Protein AF-A0A519BQQ9-F1 (afdb_monomer_lite)

Structure (mmCIF, N/CA/C/O backbone):
data_AF-A0A519BQQ9-F1
#
_entry.id   AF-A0A519BQQ9-F1
#
loop_
_atom_site.group_PDB
_atom_site.id
_atom_site.type_symbol
_atom_site.label_atom_id
_atom_site.label_alt_id
_atom_site.label_comp_id
_atom_site.label_asym_id
_atom_site.label_entity_id
_atom_site.label_seq_id
_atom_site.pdbx_PDB_ins_code
_atom_site.Cartn_x
_atom_site.Cartn_y
_atom_site.Cartn_z
_atom_site.occupancy
_atom_site.B_iso_or_equiv
_atom_site.auth_seq_id
_atom_site.auth_comp_id
_atom_site.auth_asym_id
_atom_site.auth_atom_id
_atom_site.pdbx_PDB_model_num
ATOM 1 N N . MET A 1 1 ? 0.588 3.361 55.965 1.00 45.38 1 MET A N 1
ATOM 2 C CA . MET A 1 1 ? 1.237 2.891 54.720 1.00 45.38 1 MET A CA 1
ATOM 3 C C . MET A 1 1 ? 0.194 2.435 53.686 1.00 45.38 1 MET A C 1
ATOM 5 O O . MET A 1 1 ? 0.171 1.271 53.327 1.00 45.38 1 MET A O 1
ATOM 9 N N . GLN A 1 2 ? -0.691 3.321 53.203 1.00 48.69 2 GLN A N 1
ATOM 10 C CA . GLN A 1 2 ? -1.749 2.941 52.234 1.00 48.69 2 GLN A CA 1
ATOM 11 C C . GLN A 1 2 ? -1.904 3.903 51.043 1.00 48.69 2 GLN A C 1
ATOM 13 O O . GLN A 1 2 ? -2.651 3.613 50.121 1.00 48.69 2 GLN A O 1
ATOM 18 N N . LYS A 1 3 ? -1.159 5.016 50.998 1.00 44.53 3 LYS A N 1
ATOM 19 C CA . LYS A 1 3 ? -1.239 5.988 49.891 1.00 44.53 3 LYS A CA 1
ATOM 20 C C . LYS A 1 3 ? -0.213 5.769 48.770 1.00 44.53 3 LYS A C 1
ATOM 22 O O . LYS A 1 3 ? -0.255 6.481 47.778 1.00 44.53 3 LYS A O 1
ATOM 27 N N . GLN A 1 4 ? 0.675 4.779 48.897 1.00 42.12 4 GLN A N 1
ATOM 28 C CA . GLN A 1 4 ? 1.682 4.466 47.870 1.00 42.12 4 GLN A CA 1
ATOM 29 C C . GLN A 1 4 ? 1.307 3.316 46.925 1.00 42.12 4 GLN A C 1
ATOM 31 O O . GLN A 1 4 ? 1.964 3.152 45.904 1.00 42.12 4 GLN A O 1
ATOM 36 N N . PHE A 1 5 ? 0.248 2.554 47.211 1.00 41.47 5 PHE A N 1
ATOM 37 C CA . PHE A 1 5 ? -0.166 1.442 46.344 1.00 41.47 5 PHE A CA 1
ATOM 38 C C . PHE A 1 5 ? -1.114 1.853 45.209 1.00 41.47 5 PHE A C 1
ATOM 40 O O . PHE A 1 5 ? -1.217 1.135 44.224 1.00 41.47 5 PHE A O 1
ATOM 47 N N . VAL A 1 6 ? -1.763 3.020 45.297 1.00 44.72 6 VAL A N 1
ATOM 48 C CA . VAL A 1 6 ? -2.756 3.453 44.291 1.00 44.72 6 VAL A CA 1
ATOM 49 C C . VAL A 1 6 ? -2.119 4.245 43.138 1.00 44.72 6 VAL A C 1
ATOM 51 O O . VAL A 1 6 ? -2.641 4.249 42.031 1.00 44.72 6 VAL A O 1
ATOM 54 N N . LEU A 1 7 ? -0.947 4.856 43.344 1.00 35.62 7 LEU A N 1
ATOM 55 C CA . LEU A 1 7 ? -0.267 5.649 42.307 1.00 35.62 7 LEU A CA 1
ATOM 56 C C . LEU A 1 7 ? 0.580 4.825 41.323 1.00 35.62 7 LEU A C 1
ATOM 58 O O . LEU A 1 7 ? 0.934 5.348 40.275 1.00 35.62 7 LEU A O 1
ATOM 62 N N . LYS A 1 8 ? 0.859 3.545 41.607 1.00 37.25 8 LYS A N 1
ATOM 63 C CA . LYS A 1 8 ? 1.621 2.665 40.697 1.00 37.25 8 LYS A CA 1
ATOM 64 C C . LYS A 1 8 ? 0.768 1.872 39.702 1.00 37.25 8 LYS A C 1
ATOM 66 O O . LYS A 1 8 ? 1.321 1.308 38.772 1.00 37.25 8 LYS A O 1
ATOM 71 N N . ALA A 1 9 ? -0.557 1.854 39.849 1.00 39.06 9 ALA A N 1
ATOM 72 C CA . ALA A 1 9 ? -1.452 1.245 38.856 1.00 39.06 9 ALA A CA 1
ATOM 73 C C . ALA A 1 9 ? -1.778 2.190 37.682 1.00 39.06 9 ALA A C 1
ATOM 75 O O . ALA A 1 9 ? -2.422 1.783 36.721 1.00 39.06 9 ALA A O 1
ATOM 76 N N . ARG A 1 10 ? -1.349 3.458 37.772 1.00 38.56 10 ARG A N 1
ATOM 77 C CA . ARG A 1 10 ? -1.624 4.506 36.781 1.00 38.56 10 ARG A CA 1
ATOM 78 C C . ARG A 1 10 ? -0.513 4.662 35.734 1.00 38.56 10 ARG A C 1
ATOM 80 O O . ARG A 1 10 ? -0.712 5.370 34.757 1.00 38.56 10 ARG A O 1
ATOM 87 N N . GLU A 1 11 ? 0.615 3.971 35.907 1.00 41.16 11 GLU A N 1
ATOM 88 C CA . GLU A 1 11 ? 1.629 3.787 34.863 1.00 41.16 11 GLU A CA 1
ATOM 89 C C . GLU A 1 11 ? 1.338 2.488 34.100 1.00 41.16 11 GLU A C 1
ATOM 91 O O . GLU A 1 11 ? 1.907 1.429 34.345 1.00 41.16 11 GLU A O 1
ATOM 96 N N . THR A 1 12 ? 0.370 2.603 33.194 1.00 43.56 12 THR A N 1
ATOM 97 C CA . THR A 1 12 ? 0.441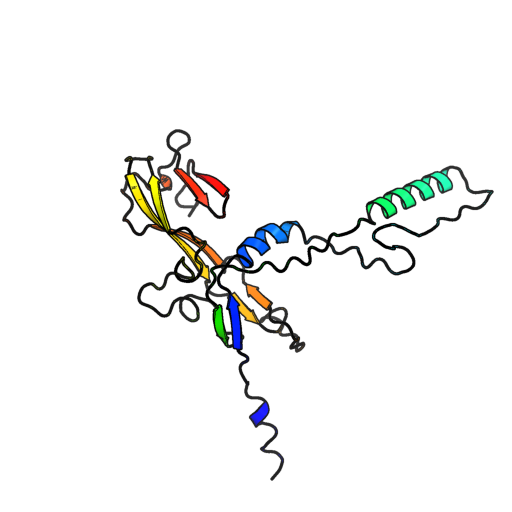 2.044 31.840 1.00 43.56 12 THR A CA 1
ATOM 98 C C . THR A 1 12 ? 0.844 0.568 31.733 1.00 43.56 12 THR A C 1
ATOM 100 O O . THR A 1 12 ? 1.929 0.232 31.258 1.00 43.56 12 THR A O 1
ATOM 103 N N . VAL A 1 13 ? -0.089 -0.342 32.033 1.00 42.75 13 VAL A N 1
ATOM 104 C CA . VAL A 1 13 ? -0.105 -1.629 31.319 1.00 42.75 13 VAL A CA 1
ATOM 105 C C . VAL A 1 13 ? -0.403 -1.286 29.861 1.00 42.75 13 VAL A C 1
ATOM 107 O O . VAL A 1 13 ? -1.562 -1.117 29.484 1.00 42.75 13 VAL A O 1
ATOM 110 N N . LYS A 1 14 ? 0.647 -1.075 29.061 1.00 48.31 14 LYS A N 1
ATOM 111 C CA . LYS A 1 14 ? 0.520 -0.883 27.616 1.00 48.31 14 LYS A CA 1
ATOM 112 C C . LYS A 1 14 ? -0.111 -2.158 27.069 1.00 48.31 14 LYS A C 1
ATOM 114 O O . LYS A 1 14 ? 0.501 -3.223 27.103 1.00 48.31 14 LYS A O 1
ATOM 119 N N . ARG A 1 15 ? -1.382 -2.067 26.689 1.00 53.59 15 ARG A N 1
ATOM 120 C CA . ARG A 1 15 ? -2.117 -3.180 26.090 1.00 53.59 15 ARG A CA 1
ATOM 121 C C . ARG A 1 15 ? -1.453 -3.511 24.748 1.00 53.59 15 ARG A C 1
ATOM 123 O O . ARG A 1 15 ? -0.915 -2.618 24.094 1.00 53.59 15 ARG A O 1
ATOM 130 N N . VAL A 1 16 ? -1.446 -4.790 24.390 1.00 53.31 16 VAL A N 1
ATOM 131 C CA . VAL A 1 16 ? -0.919 -5.278 23.112 1.00 53.31 16 VAL A CA 1
ATOM 132 C C . VAL A 1 16 ? -2.095 -5.422 22.158 1.00 53.31 16 VAL A C 1
ATOM 134 O O . VAL A 1 16 ? -3.090 -6.049 22.520 1.00 53.31 16 VAL A O 1
ATOM 137 N N . ALA A 1 17 ? -1.988 -4.834 20.973 1.00 54.50 17 ALA A N 1
ATOM 138 C CA . ALA A 1 17 ? -2.943 -5.016 19.891 1.00 54.50 17 ALA A CA 1
ATOM 139 C C . ALA A 1 17 ? -2.293 -5.838 18.773 1.00 54.50 17 ALA A C 1
ATOM 141 O O . ALA A 1 17 ? -1.109 -5.666 18.476 1.00 54.50 17 ALA A O 1
ATOM 142 N N . ALA A 1 18 ? -3.066 -6.753 18.189 1.00 51.53 18 ALA A N 1
ATOM 143 C CA . ALA A 1 18 ? -2.643 -7.551 17.048 1.00 51.53 18 ALA A CA 1
ATOM 144 C C . ALA A 1 18 ? -3.220 -6.934 15.771 1.00 51.53 18 ALA A C 1
ATOM 146 O O . ALA A 1 18 ? -4.438 -6.792 15.660 1.00 51.53 18 ALA A O 1
ATOM 147 N N . ILE A 1 19 ? -2.355 -6.574 14.823 1.00 60.28 19 ILE A N 1
ATOM 148 C CA . ILE A 1 19 ? -2.759 -6.247 13.452 1.00 60.28 19 ILE A CA 1
ATOM 149 C C . ILE A 1 19 ? -2.500 -7.482 12.603 1.00 60.28 19 ILE A C 1
ATOM 151 O O . ILE A 1 19 ? -1.437 -8.099 12.696 1.00 60.28 19 ILE A O 1
ATOM 155 N N . THR A 1 20 ? -3.478 -7.825 11.771 1.00 53.88 20 THR A N 1
ATOM 156 C CA . THR A 1 20 ? -3.255 -8.761 10.669 1.00 53.88 20 THR A CA 1
ATOM 157 C C . THR A 1 20 ? -2.899 -7.937 9.446 1.00 53.88 20 THR A C 1
ATOM 159 O O . THR A 1 20 ? -3.665 -7.050 9.075 1.00 53.88 20 THR A O 1
ATOM 162 N N . ALA A 1 21 ? -1.739 -8.194 8.851 1.00 51.12 21 ALA A N 1
ATOM 163 C CA . ALA A 1 21 ? -1.185 -7.341 7.807 1.00 51.12 21 ALA A CA 1
ATOM 164 C C . ALA A 1 21 ? -1.915 -7.427 6.448 1.00 51.12 21 ALA A C 1
ATOM 166 O O . ALA A 1 21 ? -1.544 -6.703 5.542 1.00 51.12 21 ALA A O 1
ATOM 167 N N . GLY A 1 22 ? -2.967 -8.243 6.284 1.00 49.41 22 GLY A N 1
ATOM 168 C CA . GLY A 1 22 ? -3.614 -8.492 4.985 1.00 49.41 22 GLY A CA 1
ATOM 169 C C . GLY A 1 22 ? -5.069 -8.021 4.870 1.00 49.41 22 GLY A C 1
ATOM 170 O O . GLY A 1 22 ? -5.750 -7.861 5.883 1.00 49.41 22 GLY A O 1
ATOM 171 N N . ALA A 1 23 ? -5.510 -7.829 3.615 1.00 41.81 23 ALA A N 1
ATOM 172 C CA . ALA A 1 23 ? -6.858 -7.713 3.013 1.00 41.81 23 ALA A CA 1
ATOM 173 C C . ALA A 1 23 ? -7.992 -6.920 3.706 1.00 41.81 23 ALA A C 1
ATOM 175 O O . ALA A 1 23 ? -8.898 -6.465 3.021 1.00 41.81 23 ALA A O 1
ATOM 176 N N . THR A 1 24 ? -7.990 -6.707 5.018 1.00 47.56 24 THR A N 1
ATOM 177 C CA . THR A 1 24 ? -9.001 -5.919 5.743 1.00 47.56 24 THR A CA 1
ATOM 178 C C . THR A 1 24 ? -8.933 -4.440 5.389 1.00 47.56 24 THR A C 1
ATOM 180 O O . THR A 1 24 ? -9.976 -3.809 5.266 1.00 47.56 24 THR A O 1
ATOM 183 N N . LEU A 1 25 ? -7.736 -3.896 5.150 1.00 49.88 25 LEU A N 1
ATOM 184 C CA . LEU A 1 25 ? -7.558 -2.505 4.715 1.00 49.88 25 LEU A CA 1
ATOM 185 C C . LEU A 1 25 ? -7.872 -2.327 3.223 1.00 49.88 25 LEU A C 1
ATOM 187 O O . LEU A 1 25 ? -8.517 -1.349 2.858 1.00 49.88 25 LEU A O 1
ATOM 191 N N . LEU A 1 26 ? -7.526 -3.316 2.389 1.00 46.59 26 LEU A N 1
ATOM 192 C CA . LEU A 1 26 ? -7.917 -3.360 0.970 1.00 46.59 26 LEU A CA 1
ATOM 193 C C . LEU A 1 26 ? -9.429 -3.598 0.794 1.00 46.59 26 LEU A C 1
ATOM 195 O O . LEU A 1 26 ? -10.068 -3.059 -0.106 1.00 46.59 26 LEU A O 1
ATOM 199 N N . GLY A 1 27 ? -10.029 -4.374 1.695 1.00 43.12 27 GLY A N 1
ATOM 200 C CA . GLY A 1 27 ? -11.469 -4.575 1.793 1.00 43.12 27 GLY A CA 1
ATOM 201 C C . GLY A 1 27 ? -12.184 -3.339 2.336 1.00 43.12 27 GLY A C 1
ATOM 202 O O . GLY A 1 27 ? -13.263 -3.011 1.857 1.00 43.12 27 GLY A O 1
ATOM 203 N N . ALA A 1 28 ? -11.582 -2.599 3.271 1.00 48.03 28 ALA A N 1
ATOM 204 C CA . ALA A 1 28 ? -12.152 -1.366 3.811 1.00 48.03 28 ALA A CA 1
ATOM 205 C C . ALA A 1 28 ? -12.242 -0.243 2.766 1.00 48.03 28 ALA A C 1
ATOM 207 O O . ALA A 1 28 ? -13.193 0.532 2.813 1.00 48.03 28 ALA A O 1
ATOM 208 N N . THR A 1 29 ? -11.336 -0.162 1.787 1.00 45.25 29 THR A N 1
ATOM 209 C CA . THR A 1 29 ? -11.464 0.781 0.658 1.00 45.25 29 THR A CA 1
ATOM 210 C C . THR A 1 29 ? -12.583 0.388 -0.310 1.00 45.25 29 THR A C 1
ATOM 212 O O . THR A 1 29 ? -13.316 1.265 -0.764 1.00 45.25 29 THR A O 1
ATOM 215 N N . ALA A 1 30 ? -12.801 -0.909 -0.560 1.00 37.66 30 ALA A N 1
ATOM 216 C CA . ALA A 1 30 ? -13.946 -1.382 -1.347 1.00 37.66 30 ALA A CA 1
ATOM 217 C C . ALA A 1 30 ? -15.289 -1.244 -0.593 1.00 37.66 30 ALA A C 1
ATOM 219 O O . ALA A 1 30 ? -16.319 -0.928 -1.188 1.00 37.66 30 ALA A O 1
ATOM 220 N N . MET A 1 31 ? -15.286 -1.437 0.729 1.00 40.50 31 MET A N 1
ATOM 221 C CA . MET A 1 31 ? -16.476 -1.367 1.587 1.00 40.50 31 MET A CA 1
ATOM 222 C C . MET A 1 31 ? -16.784 0.046 2.101 1.00 40.50 31 MET A C 1
ATOM 224 O O . MET A 1 31 ? -17.928 0.330 2.454 1.00 40.50 31 MET A O 1
ATOM 228 N N . GLY A 1 32 ? -15.813 0.963 2.093 1.00 40.34 32 GLY A N 1
ATOM 229 C CA . GLY A 1 32 ? -15.993 2.365 2.481 1.00 40.34 32 GLY A CA 1
ATOM 230 C C . GLY A 1 32 ? -16.955 3.123 1.563 1.00 40.34 32 GLY A C 1
ATOM 231 O O . GLY A 1 32 ? -17.625 4.053 2.006 1.00 40.34 32 GLY A O 1
ATOM 232 N N . ALA A 1 33 ? -17.113 2.669 0.314 1.00 37.50 33 ALA A N 1
ATOM 233 C CA . ALA A 1 33 ? -18.138 3.158 -0.610 1.00 37.50 33 ALA A CA 1
ATOM 2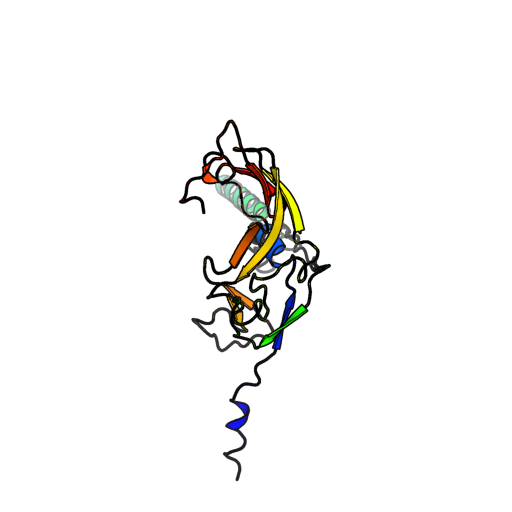34 C C . ALA A 1 33 ? -19.565 2.672 -0.268 1.00 37.50 33 ALA A C 1
ATOM 236 O O . ALA A 1 33 ? -20.536 3.219 -0.786 1.00 37.50 33 ALA A O 1
ATOM 237 N N . VAL A 1 34 ? -19.711 1.666 0.603 1.00 37.66 34 VAL A N 1
ATOM 238 C CA . VAL A 1 34 ? -20.994 1.011 0.928 1.00 37.66 34 VAL A CA 1
ATOM 239 C C . VAL A 1 34 ? -21.491 1.365 2.340 1.00 37.66 34 VAL A C 1
ATOM 241 O O . VAL A 1 34 ? -22.639 1.093 2.676 1.00 37.66 34 VAL A O 1
ATOM 244 N N . ALA A 1 35 ? -20.670 2.026 3.161 1.00 38.69 35 ALA A N 1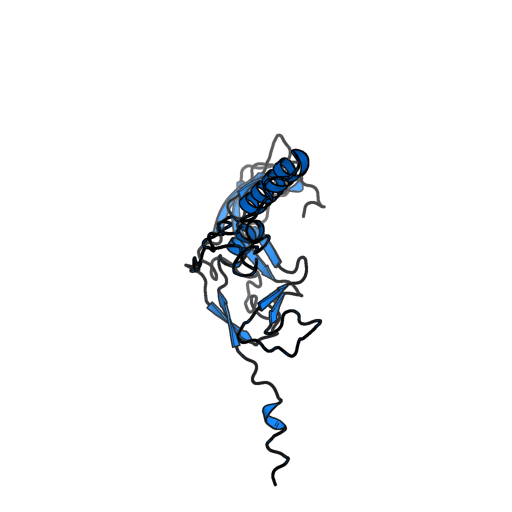
ATOM 245 C CA . ALA A 1 35 ? -20.996 2.389 4.546 1.00 38.69 35 ALA A CA 1
ATOM 246 C C . ALA A 1 35 ? -21.646 3.785 4.702 1.00 38.69 35 ALA A C 1
ATOM 248 O O . ALA A 1 35 ? -21.604 4.385 5.777 1.00 38.69 35 ALA A O 1
ATOM 249 N N . ALA A 1 36 ? -22.238 4.339 3.639 1.00 33.69 36 ALA A N 1
ATOM 250 C CA . ALA A 1 36 ? -22.932 5.622 3.702 1.00 33.69 36 ALA A CA 1
ATOM 251 C C . ALA A 1 36 ? -24.360 5.455 4.259 1.00 33.69 36 ALA A C 1
ATOM 253 O O . ALA A 1 36 ? -25.302 5.205 3.512 1.00 33.69 36 ALA A O 1
ATOM 254 N N . GLY A 1 37 ? -24.504 5.661 5.572 1.00 43.28 37 GLY A N 1
ATOM 255 C CA . GLY A 1 37 ? -25.774 5.965 6.239 1.00 43.28 37 GLY A CA 1
ATOM 256 C C . GLY A 1 37 ? -26.540 4.750 6.756 1.00 43.28 37 GLY A C 1
ATOM 257 O O . GLY A 1 37 ? -27.358 4.174 6.046 1.00 43.28 37 GLY A O 1
ATOM 258 N N . ASP A 1 38 ? -26.342 4.418 8.032 1.00 46.28 38 ASP A N 1
ATOM 259 C CA . ASP A 1 38 ? -27.315 3.615 8.770 1.00 46.28 38 ASP A CA 1
ATOM 260 C C . ASP A 1 38 ? -28.584 4.459 8.977 1.00 46.28 38 ASP A C 1
ATOM 262 O O . ASP A 1 38 ? -28.580 5.471 9.678 1.00 46.28 38 ASP A O 1
ATOM 266 N N . LEU A 1 39 ? -29.654 4.094 8.275 1.00 50.16 39 LEU A N 1
ATOM 267 C CA . LEU A 1 39 ? -30.977 4.714 8.382 1.00 50.16 39 LEU A CA 1
ATOM 268 C C . LEU A 1 39 ? -31.981 3.768 9.071 1.00 50.16 39 LEU A C 1
ATOM 270 O O . LEU A 1 39 ? -33.177 4.065 9.106 1.00 50.16 39 LEU A O 1
ATOM 274 N N . GLY A 1 40 ? -31.499 2.651 9.643 1.00 50.56 40 GLY A N 1
ATOM 275 C CA . GLY A 1 40 ? -32.276 1.703 10.449 1.00 50.56 40 GLY A CA 1
ATOM 276 C C . GLY A 1 40 ? -32.694 2.251 11.820 1.00 50.56 40 GLY A C 1
ATOM 277 O O . GLY A 1 40 ? -33.595 1.701 12.449 1.00 50.56 40 GLY A O 1
ATOM 278 N N . ASP A 1 41 ? -32.119 3.381 12.237 1.00 51.12 41 ASP A N 1
ATOM 279 C CA . ASP A 1 41 ? -32.422 4.082 13.492 1.00 51.12 41 ASP A CA 1
ATOM 280 C C . ASP A 1 41 ? -33.748 4.862 13.483 1.00 51.12 41 ASP A C 1
ATOM 282 O O . ASP A 1 41 ? -34.064 5.576 14.444 1.00 51.12 41 ASP A O 1
ATOM 286 N N . TYR A 1 42 ? -34.561 4.754 12.423 1.00 53.03 42 TYR A N 1
ATOM 287 C CA . TYR A 1 42 ? -35.903 5.330 12.466 1.00 53.03 42 TYR A CA 1
ATOM 288 C C . TYR A 1 42 ? -36.695 4.700 13.624 1.00 53.03 42 TYR A C 1
ATOM 290 O O . TYR A 1 42 ? -36.881 3.481 13.660 1.00 53.03 42 TYR A O 1
ATOM 298 N N . PRO A 1 43 ? -37.171 5.507 14.591 1.00 54.72 43 PRO A N 1
ATOM 299 C CA . PRO A 1 43 ? -37.668 4.981 15.850 1.00 54.72 43 PRO A CA 1
ATOM 300 C C . PRO A 1 43 ? -38.888 4.083 15.636 1.00 54.72 43 PRO A C 1
ATOM 302 O O . PRO A 1 43 ? -39.811 4.406 14.879 1.00 54.72 43 PRO A O 1
ATOM 305 N N . ALA A 1 44 ? -38.933 2.966 16.364 1.00 54.47 44 ALA A N 1
ATOM 306 C CA . ALA A 1 44 ? -40.158 2.190 16.504 1.00 54.47 44 ALA A CA 1
ATOM 307 C C . ALA A 1 44 ? -41.295 3.126 16.976 1.00 54.47 44 ALA A C 1
ATOM 309 O O . ALA A 1 44 ? -41.071 3.951 17.869 1.00 54.47 44 ALA A O 1
ATOM 310 N N . PRO A 1 45 ? -42.509 3.038 16.400 1.00 60.47 45 PRO A N 1
ATOM 311 C CA . PRO A 1 45 ? -43.072 1.894 15.674 1.00 60.47 45 PRO A CA 1
ATOM 312 C C . PRO A 1 45 ? -43.176 2.074 14.143 1.00 60.47 45 PRO A C 1
ATOM 314 O O . PRO A 1 45 ? -44.087 1.514 13.541 1.00 60.47 45 PRO A O 1
ATOM 317 N N . PHE A 1 46 ? -42.341 2.898 13.503 1.00 64.38 46 PHE A N 1
ATOM 318 C CA . PHE A 1 46 ? -42.599 3.313 12.114 1.00 64.38 46 PHE A CA 1
ATOM 319 C C . PHE A 1 46 ? -41.969 2.418 11.038 1.00 64.38 46 PHE A C 1
ATOM 321 O O . PHE A 1 46 ? -42.523 2.341 9.941 1.00 64.38 46 PHE A O 1
ATOM 328 N N . VAL A 1 47 ? -40.883 1.705 11.349 1.00 66.81 47 VAL A N 1
ATOM 329 C CA . VAL A 1 47 ? -40.184 0.788 10.433 1.00 66.81 47 VAL A CA 1
ATOM 330 C C . VAL A 1 47 ? -40.050 -0.592 11.088 1.00 66.81 47 VAL A C 1
ATOM 332 O O . VAL A 1 47 ? -39.775 -0.695 12.282 1.00 66.81 47 VAL A O 1
ATOM 335 N N . THR A 1 48 ? -40.296 -1.665 10.337 1.00 66.50 48 THR A N 1
ATOM 336 C CA . THR A 1 48 ? -40.078 -3.061 10.760 1.00 66.50 48 THR A CA 1
ATOM 337 C C . THR A 1 48 ? -39.543 -3.835 9.564 1.00 66.50 48 THR A C 1
ATOM 339 O O . THR A 1 48 ? -40.096 -3.715 8.479 1.00 66.50 48 THR A O 1
ATOM 342 N N . ASP A 1 49 ? -38.447 -4.575 9.745 1.00 62.69 49 ASP A N 1
ATOM 343 C CA . ASP A 1 49 ? -37.787 -5.349 8.682 1.00 62.69 49 ASP A CA 1
ATOM 344 C C . ASP A 1 49 ? -37.451 -4.524 7.423 1.00 62.69 49 ASP A C 1
ATOM 346 O O . ASP A 1 49 ? -37.552 -5.001 6.299 1.00 62.69 49 ASP A O 1
ATOM 350 N N . GLY A 1 50 ? -37.068 -3.254 7.613 1.00 61.06 50 GLY A N 1
ATOM 351 C CA . GLY A 1 50 ? -36.758 -2.332 6.517 1.00 61.06 50 GLY A CA 1
ATOM 352 C C . GLY A 1 50 ? -37.976 -1.870 5.717 1.00 61.06 50 GLY A C 1
ATOM 353 O O . GLY A 1 50 ? -37.802 -1.152 4.745 1.00 61.06 50 GLY A O 1
ATOM 354 N N . GLU A 1 51 ? -39.196 -2.217 6.132 1.00 66.88 51 GLU A N 1
ATOM 355 C CA . GLU A 1 51 ? -40.438 -1.730 5.540 1.00 66.88 51 GLU A CA 1
ATOM 356 C C . GLU A 1 51 ? -41.113 -0.695 6.452 1.00 66.88 51 GLU A C 1
ATOM 358 O O . GLU A 1 51 ? -41.183 -0.839 7.678 1.00 66.88 51 GLU A O 1
ATOM 363 N N . LEU A 1 52 ? -41.653 0.368 5.853 1.00 70.06 52 LEU A N 1
ATOM 364 C CA . LEU A 1 52 ? -42.481 1.338 6.567 1.00 70.06 52 LEU A CA 1
ATOM 365 C C . LEU A 1 52 ? -43.812 0.681 6.976 1.00 70.06 52 LEU A C 1
ATOM 367 O O . LEU A 1 52 ? -44.686 0.466 6.139 1.00 70.06 52 LEU A O 1
ATOM 371 N N . VAL A 1 53 ? -44.008 0.432 8.273 1.00 75.44 53 VAL A N 1
ATOM 372 C CA . VAL A 1 53 ? -45.263 -0.118 8.836 1.00 75.44 53 VAL A CA 1
ATOM 373 C C . VAL A 1 53 ? -46.233 0.968 9.329 1.00 75.44 53 VAL A C 1
ATOM 375 O O . VAL A 1 53 ? -47.342 0.679 9.791 1.00 75.44 53 VAL A O 1
ATOM 378 N N . GLY A 1 54 ? -45.836 2.239 9.222 1.00 73.50 54 GLY A N 1
ATOM 379 C CA . GLY A 1 54 ? -46.659 3.393 9.577 1.00 73.50 54 GLY A CA 1
ATOM 380 C C . GLY A 1 54 ? -47.899 3.555 8.688 1.00 73.50 54 GLY A C 1
ATOM 381 O O . GLY A 1 54 ? -47.844 3.406 7.470 1.00 73.50 54 GLY A O 1
ATOM 382 N N . LYS A 1 55 ? -49.038 3.920 9.293 1.00 78.94 55 LYS A N 1
ATOM 383 C CA . LYS A 1 55 ? -50.279 4.253 8.571 1.00 78.94 55 LYS A CA 1
ATOM 384 C C . LYS A 1 55 ? -50.511 5.759 8.578 1.00 78.94 55 LYS A C 1
ATOM 386 O O . LYS A 1 55 ? -50.535 6.371 9.642 1.00 78.94 55 LYS A O 1
ATOM 391 N N . ILE A 1 56 ? -50.762 6.338 7.406 1.00 77.38 56 ILE A N 1
ATOM 392 C CA . ILE A 1 56 ? -51.221 7.726 7.291 1.00 77.38 56 ILE A CA 1
ATOM 393 C C . ILE A 1 56 ? -52.750 7.724 7.308 1.00 77.38 56 ILE A C 1
ATOM 395 O O . ILE A 1 56 ? -53.387 7.080 6.475 1.00 77.38 56 ILE A O 1
ATOM 399 N N . VAL A 1 57 ? -53.344 8.424 8.275 1.00 82.25 57 VAL A N 1
ATOM 400 C CA . VAL A 1 57 ? -54.800 8.536 8.416 1.00 82.25 57 VAL A CA 1
ATOM 401 C C . VAL A 1 57 ? -55.260 9.858 7.813 1.00 82.25 57 VAL A C 1
ATOM 403 O O . VAL A 1 57 ? -54.833 10.924 8.249 1.00 82.25 57 VAL A O 1
ATOM 406 N N . LEU A 1 58 ? -56.159 9.783 6.832 1.00 81.88 58 LEU A N 1
ATOM 407 C CA . LEU A 1 58 ? -56.823 10.940 6.233 1.00 81.88 58 LEU A CA 1
ATOM 408 C C . LEU A 1 58 ? -58.280 10.996 6.698 1.00 81.88 58 LEU A C 1
ATOM 410 O O . LEU A 1 58 ? -58.972 9.977 6.740 1.00 81.88 58 LEU A O 1
ATOM 414 N N . GLY A 1 59 ? -58.753 12.192 7.047 1.00 85.00 59 GLY A N 1
ATOM 415 C CA . GLY A 1 59 ? -60.163 12.417 7.362 1.00 85.00 59 GLY A CA 1
ATOM 416 C C . GLY A 1 59 ? -61.047 12.286 6.119 1.00 85.00 59 GLY A C 1
ATOM 417 O O . GLY A 1 59 ? -60.607 12.556 5.005 1.00 85.00 59 GLY A O 1
ATOM 418 N N . SER A 1 60 ? -62.321 11.930 6.295 1.00 81.88 60 SER A N 1
ATOM 419 C CA . SER A 1 60 ? -63.279 11.784 5.183 1.00 81.88 60 SER A CA 1
ATOM 420 C C . SER A 1 60 ? -63.555 13.085 4.414 1.00 81.88 60 SER A C 1
ATOM 422 O O . SER A 1 60 ? -64.097 13.038 3.313 1.00 81.88 60 SER A O 1
ATOM 424 N N . SER A 1 61 ? -63.173 14.235 4.975 1.00 84.75 61 SER A N 1
ATOM 425 C CA . SER A 1 61 ? -63.225 15.557 4.342 1.00 84.75 61 SER A CA 1
ATOM 426 C C . SER A 1 61 ? -61.853 16.069 3.883 1.00 84.75 61 SER A C 1
ATOM 428 O O . SER A 1 61 ? -61.707 17.272 3.669 1.00 84.75 61 SER A O 1
ATOM 430 N N . ALA A 1 62 ? -60.833 15.207 3.803 1.00 80.25 62 ALA A N 1
ATOM 431 C CA . ALA A 1 62 ? -59.507 15.596 3.334 1.00 80.25 62 ALA A CA 1
ATOM 432 C C . ALA A 1 62 ? -59.591 16.132 1.901 1.00 80.25 62 ALA A C 1
ATOM 434 O O . ALA A 1 62 ? -60.275 15.563 1.045 1.00 80.25 62 ALA A O 1
ATOM 435 N N . SER A 1 63 ? -58.900 17.239 1.635 1.00 85.50 63 SER A N 1
ATOM 436 C CA . SER A 1 63 ? -58.862 17.786 0.288 1.00 85.50 63 SER A CA 1
ATOM 437 C C . SER A 1 63 ? -58.025 16.884 -0.626 1.00 85.50 63 SER A C 1
ATOM 439 O O . SER A 1 63 ? -57.187 16.091 -0.182 1.00 85.50 63 SER A O 1
ATOM 441 N N . THR A 1 64 ? -58.211 17.017 -1.940 1.00 79.31 64 THR A N 1
ATOM 442 C CA . THR A 1 64 ? -57.403 16.282 -2.926 1.00 79.31 64 THR A CA 1
ATOM 443 C C . THR A 1 64 ? -55.902 16.566 -2.765 1.00 79.31 64 THR A C 1
ATOM 445 O O . THR A 1 64 ? -55.085 15.678 -3.002 1.00 79.31 64 THR A O 1
ATOM 448 N N . HIS A 1 65 ? -55.533 17.762 -2.291 1.00 80.69 65 HIS A N 1
ATOM 449 C CA . HIS A 1 65 ? -54.143 18.135 -2.016 1.00 80.69 65 HIS A CA 1
ATOM 450 C C . HIS A 1 65 ? -53.564 17.378 -0.813 1.00 80.69 65 HIS A C 1
ATOM 452 O O . HIS A 1 65 ? -52.430 16.912 -0.884 1.00 80.69 65 HIS A O 1
ATOM 458 N N . ASP A 1 66 ? -54.351 17.173 0.246 1.00 74.62 66 ASP A N 1
ATOM 459 C CA . ASP A 1 66 ? -53.919 16.419 1.434 1.00 74.62 66 ASP A CA 1
ATOM 460 C C . ASP A 1 66 ? -53.723 14.933 1.109 1.00 74.62 66 ASP A C 1
ATOM 462 O O . ASP A 1 66 ? -52.799 14.287 1.600 1.00 74.62 66 ASP A O 1
ATOM 466 N N . THR A 1 67 ? -54.556 14.403 0.209 1.00 79.38 67 THR A N 1
ATOM 467 C CA . THR A 1 67 ? -54.433 13.023 -0.279 1.00 79.38 67 THR A CA 1
ATOM 468 C C . THR A 1 67 ? -53.168 12.844 -1.123 1.00 79.38 67 THR A C 1
ATOM 470 O O . THR A 1 67 ? -52.433 11.877 -0.935 1.00 79.38 67 THR A O 1
ATOM 473 N N . ALA A 1 68 ? -52.864 13.794 -2.013 1.00 78.00 68 ALA A N 1
ATOM 474 C CA . ALA A 1 68 ? -51.640 13.768 -2.814 1.00 78.00 68 ALA A CA 1
ATOM 475 C C . ALA A 1 68 ? -50.375 13.946 -1.953 1.00 78.00 68 ALA A C 1
ATOM 477 O O . ALA A 1 68 ? -49.380 13.254 -2.169 1.00 78.00 68 ALA A O 1
ATOM 478 N N . GLY A 1 69 ? -50.427 14.823 -0.946 1.00 76.38 69 GLY A N 1
ATOM 479 C CA . GLY A 1 69 ? -49.346 15.009 0.022 1.00 76.38 69 GLY A CA 1
ATOM 480 C C . GLY A 1 69 ? -49.082 13.751 0.850 1.00 76.38 69 GLY A C 1
ATOM 481 O O . GLY A 1 69 ? -47.933 13.345 0.996 1.00 76.38 69 GLY A O 1
ATOM 482 N N . ALA A 1 70 ? -50.136 13.074 1.313 1.00 78.81 70 ALA A N 1
ATOM 483 C CA . ALA A 1 70 ? -50.014 11.806 2.031 1.00 78.81 70 ALA A CA 1
ATOM 484 C C . ALA A 1 70 ? -49.367 10.705 1.179 1.00 78.81 70 ALA A C 1
ATOM 486 O O . ALA A 1 70 ? -48.497 9.987 1.667 1.00 78.81 70 ALA A O 1
ATOM 487 N N . VAL A 1 71 ? -49.734 10.598 -0.102 1.00 79.00 71 VAL A N 1
ATOM 488 C CA . VAL A 1 71 ? -49.098 9.650 -1.032 1.00 79.00 71 VAL A CA 1
ATOM 489 C C . VAL A 1 71 ? -47.626 10.000 -1.254 1.00 79.00 71 VAL A C 1
ATOM 491 O O . VAL A 1 71 ? -46.782 9.106 -1.259 1.00 79.00 71 VAL A O 1
ATOM 494 N N . ASN A 1 72 ? -47.291 11.285 -1.392 1.00 75.69 72 ASN A N 1
ATOM 495 C CA . ASN A 1 72 ? -45.907 11.726 -1.562 1.00 75.69 72 ASN A CA 1
ATOM 496 C C . ASN A 1 72 ? -45.046 11.400 -0.325 1.00 75.69 72 ASN A C 1
ATOM 498 O O . ASN A 1 72 ? -43.960 10.837 -0.456 1.00 75.69 72 ASN A O 1
ATOM 502 N N . ILE A 1 73 ? -45.568 11.651 0.877 1.00 75.69 73 ILE A N 1
ATOM 503 C CA . ILE A 1 73 ? -44.909 11.311 2.146 1.00 75.69 73 ILE A CA 1
ATOM 504 C C . ILE A 1 73 ? -44.741 9.793 2.283 1.00 75.69 73 ILE A C 1
ATOM 506 O O . ILE A 1 73 ? -43.664 9.322 2.626 1.00 75.69 73 ILE A O 1
ATOM 510 N N . MET A 1 74 ? -45.769 9.007 1.958 1.00 74.00 74 MET A N 1
ATOM 511 C CA . MET A 1 74 ? -45.680 7.544 1.994 1.00 74.00 74 MET A CA 1
ATOM 512 C C . MET A 1 74 ? -44.628 7.024 1.011 1.00 74.00 74 MET A C 1
ATOM 514 O O . MET A 1 74 ? -43.804 6.198 1.370 1.00 74.00 74 MET A O 1
ATOM 518 N N . THR A 1 75 ? -44.601 7.557 -0.210 1.00 71.31 75 THR A N 1
ATOM 519 C CA . THR A 1 75 ? -43.672 7.114 -1.260 1.00 71.31 75 THR A CA 1
ATOM 520 C C . THR A 1 75 ? -42.227 7.497 -0.945 1.00 71.31 75 THR A C 1
ATOM 522 O O . THR A 1 75 ? -41.308 6.748 -1.264 1.00 71.31 75 THR A O 1
ATOM 525 N N . THR A 1 76 ? -42.001 8.653 -0.320 1.00 67.69 76 THR A N 1
ATOM 526 C CA . THR A 1 76 ? -40.659 9.073 0.115 1.00 67.69 76 THR A CA 1
ATOM 527 C C . THR A 1 76 ? -40.188 8.271 1.328 1.00 67.69 76 THR A C 1
ATOM 529 O O . THR A 1 76 ? -39.050 7.814 1.337 1.00 67.69 76 THR A O 1
ATOM 532 N N . LEU A 1 77 ? -41.063 8.005 2.301 1.00 67.06 77 LEU A N 1
ATOM 533 C CA . LEU A 1 77 ? -40.740 7.188 3.473 1.00 67.06 77 LEU A CA 1
ATOM 534 C C . LEU A 1 77 ? -40.527 5.708 3.131 1.00 67.06 77 LEU A C 1
ATOM 536 O O . LEU A 1 77 ? -39.612 5.095 3.665 1.00 67.06 77 LEU A O 1
ATOM 540 N N . SER A 1 78 ? -41.316 5.135 2.220 1.00 67.06 78 SER A N 1
ATOM 541 C CA . SER A 1 78 ? -41.129 3.754 1.756 1.00 67.06 78 SER A CA 1
ATOM 542 C C . SER A 1 78 ? -39.885 3.578 0.884 1.00 67.06 78 SER A C 1
ATOM 544 O O . SER A 1 78 ? -39.336 2.489 0.852 1.00 67.06 78 SER A O 1
ATOM 546 N N . GLN A 1 79 ? -39.425 4.621 0.184 1.00 63.88 79 GLN A N 1
ATOM 547 C CA . GLN A 1 79 ? -38.128 4.594 -0.509 1.00 63.88 79 GLN A CA 1
ATOM 548 C C . GLN A 1 79 ? -36.947 4.785 0.446 1.00 63.88 79 GLN A C 1
ATOM 550 O O . GLN A 1 79 ? -35.848 4.339 0.140 1.00 63.88 79 GLN A O 1
ATOM 555 N N . ALA A 1 80 ? -37.155 5.471 1.572 1.00 58.06 80 ALA A N 1
ATOM 556 C CA . ALA A 1 80 ? -36.136 5.654 2.600 1.00 58.06 80 ALA A CA 1
ATOM 557 C C . ALA A 1 80 ? -36.020 4.439 3.540 1.00 58.06 80 ALA A C 1
ATOM 559 O O . ALA A 1 80 ? -34.950 4.191 4.087 1.00 58.06 80 ALA A O 1
ATOM 560 N N . ALA A 1 81 ? -37.104 3.680 3.718 1.00 57.06 81 ALA A N 1
ATOM 561 C CA . ALA A 1 81 ? -37.117 2.397 4.407 1.00 57.06 81 ALA A CA 1
ATOM 562 C C . ALA A 1 81 ? -36.680 1.302 3.421 1.00 57.06 81 ALA A C 1
ATOM 564 O O . ALA A 1 81 ? -37.489 0.766 2.670 1.00 57.06 81 ALA A O 1
ATOM 565 N N . VAL A 1 82 ? -35.380 1.019 3.373 1.00 53.19 82 VAL A N 1
ATOM 566 C CA . VAL A 1 82 ? -34.818 -0.114 2.629 1.00 53.19 82 VAL A CA 1
ATOM 567 C C . VAL A 1 82 ? -34.032 -0.961 3.615 1.00 53.19 82 VAL A C 1
ATOM 569 O O . VAL A 1 82 ? -33.317 -0.435 4.466 1.00 53.19 82 VAL A O 1
ATOM 572 N N . THR A 1 83 ? -34.151 -2.282 3.502 1.00 47.19 83 THR A N 1
ATOM 573 C CA . THR A 1 83 ? -33.317 -3.226 4.245 1.00 47.19 83 THR A CA 1
ATOM 574 C C . THR A 1 83 ? -31.850 -3.016 3.891 1.00 47.19 83 THR A C 1
ATOM 576 O O . THR A 1 83 ? -31.431 -3.307 2.767 1.00 47.19 83 THR A O 1
ATOM 579 N N . THR A 1 84 ? -31.046 -2.570 4.851 1.00 45.75 84 THR A N 1
ATOM 580 C CA . THR A 1 84 ? -29.603 -2.759 4.774 1.00 45.75 84 THR A CA 1
ATOM 581 C C . THR A 1 84 ? -29.329 -4.248 4.959 1.00 45.75 84 THR A C 1
ATOM 583 O O . THR A 1 84 ? -29.670 -4.851 5.976 1.00 45.75 84 THR A O 1
ATOM 586 N N . VAL A 1 85 ? -28.708 -4.881 3.965 1.00 44.53 85 VAL A N 1
ATOM 587 C CA . VAL A 1 85 ? -27.989 -6.126 4.229 1.00 44.53 85 VAL A CA 1
ATOM 588 C C . VAL A 1 85 ? -26.714 -5.690 4.931 1.00 44.53 85 VAL A C 1
ATOM 590 O O . VAL A 1 85 ? -25.714 -5.391 4.284 1.00 44.53 85 VAL A O 1
ATOM 593 N N . ALA A 1 86 ? -26.765 -5.582 6.258 1.00 43.31 86 ALA A N 1
ATOM 594 C CA . ALA A 1 86 ? -25.552 -5.551 7.052 1.00 43.31 86 ALA A CA 1
ATOM 595 C C . ALA A 1 86 ? -24.834 -6.876 6.777 1.00 43.31 86 ALA A C 1
ATOM 597 O O . ALA A 1 86 ? -25.201 -7.924 7.309 1.00 43.31 86 ALA A O 1
ATOM 598 N N . GLY A 1 87 ? -23.871 -6.856 5.858 1.00 39.78 87 GLY A N 1
ATOM 599 C CA . GLY A 1 87 ? -23.005 -7.992 5.621 1.00 39.78 87 GLY A CA 1
ATOM 600 C C . GLY A 1 87 ? -22.204 -8.229 6.891 1.00 39.78 87 GLY A C 1
ATOM 601 O O . GLY A 1 87 ? -21.159 -7.623 7.078 1.00 39.78 87 GLY A O 1
ATOM 602 N N . THR A 1 88 ? -22.661 -9.132 7.758 1.00 43.59 88 THR A N 1
ATOM 603 C CA . THR A 1 88 ? -21.885 -9.658 8.893 1.00 43.59 88 THR A CA 1
ATOM 604 C C . THR A 1 88 ? -20.786 -10.612 8.416 1.00 43.59 88 THR A C 1
ATOM 606 O O . THR A 1 88 ? -20.432 -11.559 9.117 1.00 43.59 88 THR A O 1
ATOM 609 N N . GLY A 1 89 ? -20.296 -10.427 7.189 1.00 40.09 89 GLY A N 1
ATOM 610 C CA . GLY A 1 89 ? -19.172 -11.178 6.673 1.00 40.09 89 GLY A CA 1
ATOM 611 C C . GLY A 1 89 ? -17.957 -10.787 7.491 1.00 40.09 89 GLY A C 1
ATOM 612 O O . GLY A 1 89 ? -17.431 -9.690 7.337 1.00 40.09 89 GLY A O 1
ATOM 613 N N . THR A 1 90 ? -17.516 -11.675 8.374 1.00 39.50 90 THR A N 1
ATOM 614 C CA . THR A 1 90 ? -16.137 -11.642 8.838 1.00 39.50 90 THR A CA 1
ATOM 615 C C . THR A 1 90 ? -15.278 -11.866 7.603 1.00 39.50 90 THR A C 1
ATOM 617 O O . THR A 1 90 ? -15.244 -12.970 7.061 1.00 39.50 90 THR A O 1
ATOM 620 N N . THR A 1 91 ? -14.631 -10.816 7.106 1.00 45.94 91 THR A N 1
ATOM 621 C CA . THR A 1 91 ? -13.521 -10.977 6.170 1.00 45.94 91 THR A CA 1
ATOM 622 C C . THR A 1 91 ? -12.400 -11.653 6.944 1.00 45.94 91 THR A C 1
ATOM 624 O O . THR A 1 91 ? -11.682 -11.005 7.705 1.00 45.94 91 THR A O 1
ATOM 627 N N . GLU A 1 92 ? -12.305 -12.973 6.821 1.00 45.69 92 GLU A N 1
ATOM 628 C CA . GLU A 1 92 ? -11.134 -13.703 7.281 1.00 45.69 92 GLU A CA 1
ATOM 629 C C . GLU A 1 92 ? -9.975 -13.348 6.353 1.00 45.69 92 GLU A C 1
ATOM 631 O O . GLU A 1 92 ? -10.023 -13.583 5.145 1.00 45.69 92 GLU A O 1
ATOM 636 N N . VAL A 1 93 ? -8.936 -12.740 6.921 1.00 52.81 93 VAL A N 1
ATOM 637 C CA . VAL A 1 93 ? -7.670 -12.548 6.219 1.00 52.81 93 VAL A CA 1
ATOM 638 C C . VAL A 1 93 ? -6.996 -13.911 6.156 1.00 52.81 93 VAL A C 1
ATOM 640 O O . VAL A 1 93 ? -6.533 -14.426 7.171 1.00 52.81 93 VAL A O 1
ATOM 643 N N . THR A 1 94 ? -6.970 -14.514 4.973 1.00 58.97 94 THR A N 1
ATOM 644 C CA . THR A 1 94 ? -6.156 -15.706 4.716 1.00 58.97 94 THR A CA 1
ATOM 645 C C . THR A 1 94 ? -4.793 -15.245 4.203 1.00 58.97 94 THR A C 1
ATOM 647 O O . THR A 1 94 ? -4.746 -14.357 3.359 1.00 58.97 94 THR A O 1
ATOM 650 N N . GLY A 1 95 ? -3.703 -15.810 4.731 1.00 67.00 95 GLY A N 1
ATOM 651 C CA . GLY A 1 95 ? -2.331 -15.516 4.283 1.00 67.00 95 GLY A CA 1
ATOM 652 C C . GLY A 1 95 ? -1.638 -14.333 4.969 1.00 67.00 95 GLY A C 1
ATOM 653 O O . GLY A 1 95 ? -0.501 -14.040 4.649 1.00 67.00 95 GLY A O 1
ATOM 654 N N . GLY A 1 96 ? -2.286 -13.646 5.918 1.00 71.25 96 GLY A N 1
ATOM 655 C CA . GLY A 1 96 ? -1.653 -12.559 6.676 1.00 71.25 96 GLY A CA 1
ATOM 656 C C . GLY A 1 96 ? -0.972 -13.043 7.960 1.00 71.25 96 GLY A C 1
ATOM 657 O O . GLY A 1 96 ? -1.588 -13.742 8.769 1.00 71.25 96 GLY A O 1
ATOM 658 N N . VAL A 1 97 ? 0.260 -12.604 8.206 1.00 75.25 97 VAL A N 1
ATOM 659 C CA . VAL A 1 97 ? 0.979 -12.823 9.465 1.00 75.25 97 VAL A CA 1
ATOM 660 C C . VAL A 1 97 ? 0.458 -11.862 10.538 1.00 75.25 97 VAL A C 1
ATOM 662 O O . VAL A 1 97 ? 0.308 -10.654 10.332 1.00 75.25 97 VAL A O 1
ATOM 665 N N . ALA A 1 98 ? 0.171 -12.396 11.727 1.00 76.06 98 ALA A N 1
ATOM 666 C CA . ALA A 1 98 ? -0.236 -11.591 12.873 1.00 76.06 98 ALA A CA 1
ATOM 667 C C . ALA A 1 98 ? 0.992 -10.984 13.569 1.00 76.06 98 ALA A C 1
ATOM 669 O O . ALA A 1 98 ? 1.834 -11.713 14.101 1.00 76.06 98 ALA A O 1
ATOM 670 N N . LYS A 1 99 ? 1.057 -9.650 13.645 1.00 76.12 99 LYS A N 1
ATOM 671 C CA . LYS A 1 99 ? 2.076 -8.924 14.420 1.00 76.12 99 LYS A CA 1
ATOM 672 C C . LYS A 1 99 ? 1.442 -8.206 15.608 1.00 76.12 99 LYS A C 1
ATOM 674 O O . LYS A 1 99 ? 0.321 -7.706 15.541 1.00 76.12 99 LYS A O 1
ATOM 679 N N . SER A 1 100 ? 2.159 -8.202 16.728 1.00 78.56 100 SER A N 1
ATOM 680 C CA . SER A 1 100 ? 1.707 -7.636 18.001 1.00 78.56 100 SER A CA 1
ATOM 681 C C . SER A 1 100 ? 2.503 -6.386 18.350 1.00 78.56 100 SER A C 1
ATOM 683 O O . SER A 1 100 ? 3.726 -6.447 18.465 1.00 78.56 100 SER A O 1
ATOM 685 N N . PHE A 1 101 ? 1.802 -5.282 18.594 1.00 77.12 101 PHE A N 1
ATOM 686 C CA . PHE A 1 101 ? 2.399 -3.993 18.937 1.00 77.12 101 PHE A CA 1
ATOM 687 C C . PHE A 1 101 ? 1.796 -3.440 20.224 1.00 77.12 101 PHE A C 1
ATOM 689 O O . PHE A 1 101 ? 0.684 -3.796 20.623 1.00 77.12 101 PHE A O 1
ATOM 696 N N . LEU A 1 102 ? 2.535 -2.562 20.900 1.00 83.56 102 LEU A N 1
ATOM 697 C CA . LEU A 1 102 ? 1.967 -1.799 22.006 1.00 83.56 102 LEU A CA 1
ATOM 698 C C . LEU A 1 102 ? 0.991 -0.769 21.427 1.00 83.56 102 LEU A C 1
ATOM 700 O O . LEU A 1 102 ? 1.279 -0.143 20.412 1.00 83.56 102 LEU A O 1
ATOM 704 N N . ILE A 1 103 ? -0.154 -0.579 22.077 1.00 82.25 103 ILE A N 1
ATOM 705 C CA . ILE A 1 103 ? -1.095 0.483 21.693 1.00 82.25 103 ILE A CA 1
ATOM 706 C C . ILE A 1 103 ? -0.385 1.846 21.744 1.00 82.25 103 ILE A C 1
ATOM 708 O O . ILE A 1 103 ? 0.402 2.108 22.663 1.00 82.25 103 ILE A O 1
ATOM 712 N N . GLY A 1 104 ? -0.653 2.682 20.741 1.00 79.19 104 GLY A N 1
ATOM 713 C CA . GLY A 1 104 ? -0.006 3.973 20.518 1.00 79.19 104 GLY A CA 1
ATOM 714 C C . GLY A 1 104 ? 1.402 3.886 19.925 1.00 79.19 104 GLY A C 1
ATOM 715 O O . GLY A 1 104 ? 2.069 4.909 19.777 1.00 79.19 104 GLY A O 1
ATOM 716 N N . THR A 1 105 ? 1.903 2.687 19.610 1.00 85.69 105 THR A N 1
ATOM 717 C CA . THR A 1 105 ? 3.123 2.554 18.808 1.00 85.69 105 THR A CA 1
ATOM 718 C C . THR A 1 105 ? 2.805 2.971 17.370 1.00 85.69 105 THR A C 1
ATOM 720 O O . THR A 1 105 ? 1.862 2.421 16.793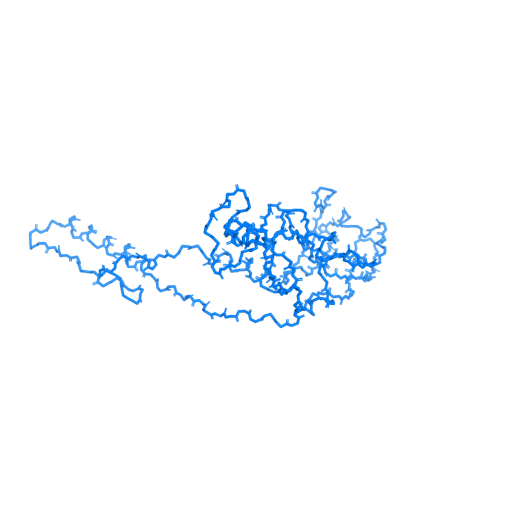 1.00 85.69 105 THR A O 1
ATOM 723 N N . PRO A 1 106 ? 3.566 3.919 16.786 1.00 87.38 106 PRO A N 1
ATOM 724 C CA . PRO A 1 106 ? 3.453 4.221 15.367 1.00 87.38 106 PRO A CA 1
ATOM 725 C C . PRO A 1 106 ? 3.637 2.950 14.536 1.00 87.38 106 PRO A C 1
ATOM 727 O O . PRO A 1 106 ? 4.399 2.064 14.911 1.00 87.38 106 PRO A O 1
ATOM 730 N N . LEU A 1 107 ? 2.936 2.847 13.414 1.00 86.44 107 LEU A N 1
ATOM 731 C CA . LEU A 1 107 ? 3.061 1.705 12.508 1.00 86.44 107 LEU A CA 1
ATOM 732 C C . LEU A 1 107 ? 4.142 1.910 11.448 1.00 86.44 107 LEU A C 1
ATOM 734 O O . LEU A 1 107 ? 4.333 1.057 10.590 1.00 86.44 107 LEU A O 1
ATOM 738 N N . ASN A 1 108 ? 4.868 3.025 11.497 1.00 85.44 108 ASN A N 1
ATOM 739 C CA . ASN A 1 108 ? 5.885 3.324 10.505 1.00 85.44 108 ASN A CA 1
ATOM 740 C C . ASN A 1 108 ? 7.011 2.271 10.472 1.00 85.44 108 ASN A C 1
ATOM 742 O O . ASN A 1 108 ? 7.233 1.494 11.410 1.00 85.44 108 ASN A O 1
ATOM 746 N N . ASN A 1 109 ? 7.774 2.297 9.384 1.00 77.44 109 ASN A N 1
ATOM 747 C CA . ASN A 1 109 ? 8.894 1.390 9.148 1.00 77.44 109 ASN A CA 1
ATOM 748 C C . ASN A 1 109 ? 9.935 1.398 10.294 1.00 77.44 109 ASN A C 1
ATOM 750 O O . ASN A 1 109 ? 10.506 0.373 10.649 1.00 77.44 109 ASN A O 1
ATOM 754 N N . ALA A 1 110 ? 10.142 2.534 10.965 1.00 78.69 110 ALA A N 1
ATOM 755 C CA . ALA A 1 110 ? 11.107 2.626 12.062 1.00 78.69 110 ALA A CA 1
ATOM 756 C C . ALA A 1 110 ? 10.677 1.882 13.343 1.00 78.69 110 ALA A C 1
ATOM 758 O O . ALA A 1 110 ? 11.507 1.678 14.231 1.00 78.69 110 ALA A O 1
ATOM 759 N N . THR A 1 111 ? 9.398 1.521 13.481 1.00 79.44 111 THR A N 1
ATOM 760 C CA . THR A 1 111 ? 8.831 1.075 14.764 1.00 79.44 111 THR A CA 1
ATOM 761 C C . THR A 1 111 ? 8.033 -0.222 14.701 1.00 79.44 111 THR A C 1
ATOM 763 O O . THR A 1 111 ? 8.085 -0.977 15.674 1.00 79.44 111 THR A O 1
ATOM 766 N N . ALA A 1 112 ? 7.341 -0.514 13.597 1.00 78.44 112 ALA A N 1
ATOM 767 C CA . ALA A 1 112 ? 6.482 -1.695 13.488 1.00 78.44 112 ALA A CA 1
ATOM 768 C C . ALA A 1 112 ? 6.873 -2.621 12.328 1.00 78.44 112 ALA A C 1
ATOM 770 O O . ALA A 1 112 ? 7.207 -3.782 12.559 1.00 78.44 112 ALA A O 1
ATOM 771 N N . PHE A 1 113 ? 6.870 -2.103 11.099 1.00 75.50 113 PHE A N 1
ATOM 772 C CA . PHE A 1 113 ? 7.013 -2.901 9.874 1.00 75.50 113 PHE A CA 1
ATOM 773 C C . PHE A 1 113 ? 8.381 -2.733 9.185 1.00 75.50 113 PHE A C 1
ATOM 775 O O . PHE A 1 113 ? 8.465 -2.787 7.969 1.00 75.50 113 PHE A O 1
ATOM 782 N N . GLY A 1 114 ? 9.466 -2.520 9.947 1.00 65.69 114 GLY A N 1
ATOM 783 C CA . GLY A 1 114 ? 10.801 -2.312 9.354 1.00 65.69 114 GLY A CA 1
ATOM 784 C C . GLY A 1 114 ? 12.014 -2.685 10.192 1.00 65.69 114 GLY A C 1
ATOM 785 O O . GLY A 1 114 ? 13.115 -2.185 9.947 1.00 65.69 114 GLY A O 1
ATOM 786 N N . THR A 1 115 ? 11.881 -3.579 11.169 1.00 49.69 115 THR A N 1
ATOM 787 C CA . THR A 1 115 ? 13.054 -4.098 11.886 1.00 49.69 115 THR A CA 1
ATOM 788 C C . THR A 1 115 ? 13.740 -5.202 11.069 1.00 49.69 115 THR A C 1
ATOM 790 O O . THR A 1 115 ? 13.474 -6.381 11.280 1.00 49.69 115 THR A O 1
ATOM 793 N N . GLY A 1 116 ? 14.622 -4.832 10.134 1.00 48.75 116 GLY A N 1
ATOM 794 C CA . GLY A 1 116 ? 15.354 -5.773 9.274 1.00 48.75 116 GLY A CA 1
ATOM 795 C C . GLY A 1 116 ? 16.135 -5.087 8.148 1.00 48.75 116 GLY A C 1
ATOM 796 O O . GLY A 1 116 ? 16.002 -3.884 7.942 1.00 48.75 116 GLY A O 1
ATOM 797 N N . SER A 1 117 ? 16.979 -5.840 7.431 1.00 41.50 117 SER A N 1
ATOM 798 C CA . SER A 1 117 ? 17.829 -5.298 6.351 1.00 41.50 117 SER A CA 1
ATOM 799 C C . SER A 1 117 ? 17.054 -4.911 5.077 1.00 41.50 117 SER A C 1
ATOM 801 O O . SER A 1 117 ? 17.643 -4.278 4.204 1.00 41.50 117 SER A O 1
ATOM 803 N N . ALA A 1 118 ? 15.762 -5.244 5.000 1.00 49.81 118 ALA A N 1
ATOM 804 C CA . ALA A 1 118 ? 14.809 -4.859 3.958 1.00 49.81 118 ALA A CA 1
ATOM 805 C C . ALA A 1 118 ? 13.664 -4.066 4.611 1.00 49.81 118 ALA A C 1
ATOM 807 O O . ALA A 1 118 ? 12.602 -4.572 4.932 1.00 49.81 118 ALA A O 1
ATOM 808 N N . SER A 1 119 ? 13.956 -2.821 4.967 1.00 59.00 119 SER A N 1
ATOM 809 C CA . SER A 1 119 ? 13.068 -1.929 5.714 1.00 59.00 119 SER A CA 1
ATOM 810 C C . SER A 1 119 ? 12.019 -1.326 4.754 1.00 59.00 119 SER A C 1
ATOM 812 O O . SER A 1 119 ? 12.075 -0.129 4.457 1.00 59.00 119 SER A O 1
ATOM 814 N N . THR A 1 120 ? 11.149 -2.162 4.181 1.00 67.25 120 THR A N 1
ATOM 815 C CA . THR A 1 120 ? 10.318 -1.835 3.002 1.00 67.25 120 THR A CA 1
ATOM 816 C C . THR A 1 120 ? 8.822 -1.727 3.276 1.00 67.25 120 THR A C 1
ATOM 818 O O . THR A 1 120 ? 8.142 -1.120 2.458 1.00 67.25 120 THR A O 1
ATOM 821 N N . GLY A 1 121 ? 8.323 -2.177 4.431 1.00 82.12 121 GLY A N 1
ATOM 822 C CA . GLY A 1 121 ? 6.897 -2.162 4.762 1.00 82.12 121 GLY A CA 1
ATOM 823 C C . GLY A 1 121 ? 6.355 -3.566 5.022 1.00 82.12 121 GLY A C 1
ATOM 824 O O . GLY A 1 121 ? 7.067 -4.419 5.537 1.00 82.12 121 GLY A O 1
ATOM 825 N N . VAL A 1 122 ? 5.072 -3.765 4.722 1.00 85.19 122 VAL A N 1
ATOM 826 C CA . VAL A 1 122 ? 4.411 -5.079 4.664 1.00 85.19 122 VAL A CA 1
ATOM 827 C C . VAL A 1 122 ? 4.510 -5.582 3.228 1.00 85.19 122 VAL A C 1
ATOM 829 O O . VAL A 1 122 ? 4.060 -4.879 2.324 1.00 85.19 122 VAL A O 1
ATOM 832 N N . ASP A 1 123 ? 5.073 -6.762 3.026 1.00 85.12 123 ASP A N 1
ATOM 833 C CA . ASP A 1 123 ? 5.299 -7.426 1.737 1.00 85.12 123 ASP A CA 1
ATOM 834 C C . ASP A 1 123 ? 4.703 -8.849 1.738 1.00 85.12 123 ASP A C 1
ATOM 836 O O . ASP A 1 123 ? 3.908 -9.201 2.618 1.00 85.12 123 ASP A O 1
ATOM 840 N N . ASP A 1 124 ? 5.012 -9.646 0.719 1.00 84.06 124 ASP A N 1
ATOM 841 C CA . ASP A 1 124 ? 4.488 -10.999 0.520 1.00 84.06 124 ASP A CA 1
ATOM 842 C C . ASP A 1 124 ? 4.915 -11.988 1.622 1.00 84.06 124 ASP A C 1
ATOM 844 O O . ASP A 1 124 ? 4.159 -12.907 1.936 1.00 84.06 124 ASP A O 1
ATOM 848 N N . ASP A 1 125 ? 6.038 -11.735 2.307 1.00 83.56 125 ASP A N 1
ATOM 849 C CA . ASP A 1 125 ? 6.444 -12.454 3.526 1.00 83.56 125 ASP A CA 1
ATOM 850 C C . ASP A 1 125 ? 5.458 -12.234 4.699 1.00 83.56 125 ASP A C 1
ATOM 852 O O . ASP A 1 125 ? 5.313 -13.084 5.588 1.00 83.56 125 ASP A O 1
ATOM 856 N N . ASP A 1 126 ? 4.789 -11.078 4.735 1.00 81.88 126 ASP A N 1
ATOM 857 C CA . ASP A 1 126 ? 3.770 -10.736 5.728 1.00 81.88 126 ASP A CA 1
ATOM 858 C C . ASP A 1 126 ? 2.342 -11.047 5.250 1.00 81.88 126 ASP A C 1
ATOM 860 O O . ASP A 1 126 ? 1.447 -11.248 6.084 1.00 81.88 126 ASP A O 1
ATOM 864 N N . VAL A 1 127 ? 2.096 -11.025 3.938 1.00 81.81 127 VAL A N 1
ATOM 865 C CA . VAL A 1 127 ? 0.783 -11.225 3.317 1.00 81.81 127 VAL A CA 1
ATOM 866 C C . VAL A 1 127 ? 0.926 -11.959 1.988 1.00 81.81 127 VAL A C 1
ATOM 868 O O . VAL A 1 127 ? 1.118 -11.322 0.957 1.00 81.81 127 VAL A O 1
ATOM 871 N N . ASP A 1 128 ? 0.649 -13.263 1.983 1.00 83.31 128 ASP A N 1
ATOM 872 C CA . ASP A 1 128 ? 0.814 -14.148 0.813 1.00 83.31 128 ASP A CA 1
ATOM 873 C C . ASP A 1 128 ? 0.095 -13.685 -0.479 1.00 83.31 128 ASP A C 1
ATOM 875 O O . ASP A 1 128 ? 0.306 -14.243 -1.553 1.00 83.31 128 ASP A O 1
ATOM 879 N N . THR A 1 129 ? -0.850 -12.742 -0.384 1.00 82.12 129 THR A N 1
ATOM 880 C CA . THR A 1 129 ? -1.618 -12.231 -1.530 1.00 82.12 129 THR A CA 1
ATOM 881 C C . THR A 1 129 ? -1.011 -11.001 -2.196 1.00 82.12 129 THR A C 1
ATOM 883 O O . THR A 1 129 ? -1.554 -10.573 -3.213 1.00 82.12 129 THR A O 1
ATOM 886 N N . LEU A 1 130 ? 0.011 -10.380 -1.602 1.00 83.94 130 LEU A N 1
ATOM 887 C CA . LEU A 1 130 ? 0.744 -9.304 -2.265 1.00 83.94 130 LEU A CA 1
ATOM 888 C C . LEU A 1 130 ? 1.541 -9.903 -3.425 1.00 83.94 130 LEU A C 1
ATOM 890 O O . LEU A 1 130 ? 2.098 -10.992 -3.307 1.00 83.94 130 LEU A O 1
ATOM 894 N N . PHE A 1 131 ? 1.508 -9.235 -4.573 1.00 87.31 131 PHE A N 1
ATOM 895 C CA . PHE A 1 131 ? 2.183 -9.712 -5.769 1.00 87.31 131 PHE A CA 1
ATOM 896 C C . PHE A 1 131 ? 3.701 -9.643 -5.593 1.00 87.31 131 PHE A C 1
ATOM 898 O O . PHE A 1 131 ? 4.229 -8.607 -5.199 1.00 87.31 131 PHE A O 1
ATOM 905 N N . ASP A 1 132 ? 4.375 -10.724 -5.969 1.00 89.56 132 ASP A N 1
ATOM 906 C CA . ASP A 1 132 ? 5.823 -10.813 -6.144 1.00 89.56 132 ASP A CA 1
ATOM 907 C C . ASP A 1 132 ? 6.102 -11.576 -7.450 1.00 89.56 132 ASP A C 1
ATOM 909 O O . ASP A 1 132 ? 5.564 -12.671 -7.676 1.00 89.56 132 ASP A O 1
ATOM 913 N N . GLY A 1 133 ? 6.868 -10.968 -8.356 1.00 92.00 133 GLY A N 1
ATOM 914 C CA . GLY A 1 133 ? 7.230 -11.565 -9.635 1.00 92.00 133 GLY A CA 1
ATOM 915 C C . GLY A 1 133 ? 7.576 -10.558 -10.728 1.00 92.00 133 GLY A C 1
ATOM 916 O O . GLY A 1 133 ? 7.903 -9.405 -10.488 1.00 92.00 133 GLY A O 1
ATOM 917 N N . GLU A 1 134 ? 7.493 -10.994 -11.985 1.00 94.44 134 GLU A N 1
ATOM 918 C CA . GLU A 1 134 ? 7.926 -10.170 -13.116 1.00 94.44 134 GLU A CA 1
ATOM 919 C C . GLU A 1 134 ? 6.773 -9.399 -13.772 1.00 94.44 134 GLU A C 1
ATOM 921 O O . GLU A 1 134 ? 5.720 -9.967 -14.082 1.00 94.44 134 GLU A O 1
ATOM 926 N N . ILE A 1 135 ? 7.026 -8.132 -14.107 1.00 91.69 135 ILE A N 1
ATOM 927 C CA . ILE A 1 135 ? 6.200 -7.353 -15.040 1.00 91.69 135 ILE A CA 1
ATOM 928 C C . ILE A 1 135 ? 6.999 -6.981 -16.286 1.00 91.69 135 ILE A C 1
ATOM 930 O O . ILE A 1 135 ? 8.197 -6.700 -16.222 1.00 91.69 135 ILE A O 1
ATOM 934 N N . ASN A 1 136 ? 6.332 -6.958 -17.436 1.00 92.12 136 ASN A N 1
ATOM 935 C CA . ASN A 1 136 ? 6.932 -6.499 -18.682 1.00 92.12 136 ASN A CA 1
ATOM 936 C C . ASN A 1 136 ? 6.696 -4.996 -18.856 1.00 92.12 136 ASN A C 1
ATOM 938 O O . ASN A 1 136 ? 5.560 -4.534 -18.768 1.00 92.12 136 ASN A O 1
ATOM 942 N N . ILE A 1 137 ? 7.763 -4.243 -19.120 1.00 92.19 137 ILE A N 1
ATOM 943 C CA . ILE A 1 137 ? 7.687 -2.828 -19.481 1.00 92.19 137 ILE A CA 1
ATOM 944 C C . ILE A 1 137 ? 8.315 -2.668 -20.863 1.00 92.19 137 ILE A C 1
ATOM 946 O O . ILE A 1 137 ? 9.519 -2.864 -21.016 1.00 92.19 137 ILE A O 1
ATOM 950 N N . ASP A 1 138 ? 7.504 -2.273 -21.845 1.00 91.19 138 ASP A N 1
ATOM 951 C CA . ASP A 1 138 ? 7.921 -2.042 -23.236 1.00 91.19 138 ASP A CA 1
ATOM 952 C C . ASP A 1 138 ? 7.604 -0.603 -23.674 1.00 91.19 138 ASP A C 1
ATOM 954 O O . ASP A 1 138 ? 6.799 -0.335 -24.567 1.00 91.19 138 ASP A O 1
ATOM 958 N N . VAL A 1 139 ? 8.213 0.365 -22.987 1.00 89.81 139 VAL A N 1
ATOM 959 C CA . VAL A 1 139 ? 8.099 1.784 -23.363 1.00 89.81 139 VAL A CA 1
ATOM 960 C C . VAL A 1 139 ? 9.287 2.224 -24.208 1.00 89.81 139 VAL A C 1
ATOM 962 O O . VAL A 1 139 ? 9.121 2.919 -25.212 1.00 89.81 139 VAL A O 1
ATOM 965 N N . GLY A 1 140 ? 10.494 1.842 -23.792 1.00 86.62 140 GLY A N 1
ATOM 966 C CA . GLY A 1 140 ? 11.736 2.123 -24.508 1.00 86.62 140 GLY A CA 1
ATOM 967 C C . GLY A 1 140 ? 12.461 0.860 -24.963 1.00 86.62 140 GLY A C 1
ATOM 968 O O . GLY A 1 140 ? 12.960 0.809 -26.088 1.00 86.62 140 GLY A O 1
ATOM 969 N N . SER A 1 141 ? 12.500 -0.158 -24.104 1.00 88.50 141 SER A N 1
ATOM 970 C CA . SER A 1 141 ? 13.050 -1.479 -24.408 1.00 88.50 141 SER A CA 1
ATOM 971 C C . SER A 1 141 ? 12.159 -2.570 -23.826 1.00 88.50 141 SER A C 1
ATOM 973 O O . SER A 1 141 ? 11.939 -2.573 -22.623 1.00 88.50 141 SER A O 1
ATOM 975 N N . ASP A 1 142 ? 11.718 -3.522 -24.647 1.00 91.88 142 ASP A N 1
ATOM 976 C CA . ASP A 1 142 ? 10.995 -4.712 -24.185 1.00 91.88 142 ASP A CA 1
ATOM 977 C C . ASP A 1 142 ? 11.845 -5.505 -23.180 1.00 91.88 142 ASP A C 1
ATOM 979 O O . ASP A 1 142 ? 12.880 -6.092 -23.532 1.00 91.88 142 ASP A O 1
ATOM 983 N N . LYS A 1 143 ? 11.442 -5.457 -21.907 1.00 93.62 143 LYS A N 1
ATOM 984 C CA . LYS A 1 143 ? 12.154 -6.096 -20.805 1.00 93.62 143 LYS A CA 1
ATOM 985 C C . LYS A 1 143 ? 11.211 -6.429 -19.652 1.00 93.62 143 LYS A C 1
ATOM 987 O O . LYS A 1 143 ? 10.358 -5.629 -19.270 1.00 93.62 143 LYS A O 1
ATOM 992 N N . ASN A 1 144 ? 11.433 -7.602 -19.065 1.00 94.75 144 ASN A N 1
ATOM 993 C CA . ASN A 1 144 ? 10.832 -7.987 -17.795 1.00 94.75 144 ASN A CA 1
ATOM 994 C C . ASN A 1 144 ? 11.661 -7.437 -16.632 1.00 94.75 144 ASN A C 1
ATOM 996 O O . ASN A 1 144 ? 12.894 -7.474 -16.686 1.00 94.75 144 ASN A O 1
ATOM 1000 N N . TYR A 1 145 ? 10.973 -6.952 -15.606 1.00 93.50 145 TYR A N 1
ATOM 1001 C CA . TYR A 1 145 ? 11.556 -6.474 -14.360 1.00 93.50 145 TYR A CA 1
ATOM 1002 C C . TYR A 1 145 ? 10.959 -7.236 -13.192 1.00 93.50 145 TYR A C 1
ATOM 1004 O O . TYR A 1 145 ? 9.739 -7.401 -13.145 1.00 93.50 145 TYR A O 1
ATOM 1012 N N . ASP A 1 146 ? 11.822 -7.643 -12.267 1.00 94.25 146 ASP A N 1
ATOM 1013 C CA . ASP A 1 146 ? 11.414 -8.189 -10.978 1.00 94.25 146 ASP A CA 1
ATOM 1014 C C . ASP A 1 146 ? 10.816 -7.081 -10.100 1.00 94.25 146 ASP A C 1
ATOM 1016 O O . ASP A 1 146 ? 11.409 -5.996 -9.957 1.00 94.25 146 ASP A O 1
ATOM 1020 N N . VAL A 1 147 ? 9.607 -7.321 -9.593 1.00 91.38 147 VAL A N 1
ATOM 1021 C CA . VAL A 1 147 ? 8.846 -6.376 -8.778 1.00 91.38 147 VAL A CA 1
ATOM 1022 C C . VAL A 1 147 ? 8.055 -7.082 -7.681 1.00 91.38 147 VAL A C 1
ATOM 1024 O O . VAL A 1 147 ? 7.440 -8.123 -7.904 1.00 91.38 147 VAL A O 1
ATOM 1027 N N . HIS A 1 148 ? 7.929 -6.408 -6.542 1.00 89.75 148 HIS A N 1
ATOM 1028 C CA . HIS A 1 148 ? 7.013 -6.800 -5.475 1.00 89.75 148 HIS A CA 1
ATOM 1029 C C . HIS A 1 148 ? 6.091 -5.649 -5.062 1.00 89.75 148 HIS A C 1
ATOM 1031 O O . HIS A 1 148 ? 6.401 -4.462 -5.219 1.00 89.75 148 HIS A O 1
ATOM 1037 N N . GLU A 1 149 ? 4.926 -5.990 -4.525 1.00 88.12 149 GLU A N 1
ATOM 1038 C CA . GLU A 1 149 ? 4.001 -5.053 -3.902 1.00 88.12 149 GLU A CA 1
ATOM 1039 C C . GLU A 1 149 ? 4.329 -4.876 -2.421 1.00 88.12 149 GLU A C 1
ATOM 1041 O O . GLU A 1 149 ? 4.597 -5.829 -1.693 1.00 88.12 149 GLU A O 1
ATOM 1046 N N . THR A 1 150 ? 4.247 -3.639 -1.935 1.00 86.38 150 THR A N 1
ATOM 1047 C CA . THR A 1 150 ? 4.368 -3.368 -0.503 1.00 86.38 150 THR A CA 1
ATOM 1048 C C . THR A 1 150 ? 3.375 -2.319 -0.020 1.00 86.38 150 THR A C 1
ATOM 1050 O O . THR A 1 150 ? 3.023 -1.362 -0.723 1.00 86.38 150 THR A O 1
ATOM 1053 N N . ILE A 1 151 ? 2.933 -2.495 1.224 1.00 86.69 151 ILE A N 1
ATOM 1054 C CA . ILE A 1 151 ? 2.141 -1.532 1.978 1.00 86.69 151 ILE A CA 1
ATOM 1055 C C . ILE A 1 151 ? 3.058 -0.843 2.985 1.00 86.69 151 ILE A C 1
ATOM 1057 O O . ILE A 1 151 ? 3.562 -1.454 3.929 1.00 86.69 151 ILE A O 1
ATOM 1061 N N . VAL A 1 152 ? 3.229 0.466 2.827 1.00 86.69 152 VAL A N 1
ATOM 1062 C CA . VAL A 1 152 ? 4.091 1.276 3.687 1.00 86.69 152 VAL A CA 1
ATOM 1063 C C . VAL A 1 152 ? 3.249 2.185 4.554 1.00 86.69 152 VAL A C 1
ATOM 1065 O O . VAL A 1 152 ? 2.478 3.000 4.049 1.00 86.69 152 VAL A O 1
ATOM 1068 N N . PHE A 1 153 ? 3.459 2.108 5.863 1.00 85.75 153 PHE A N 1
ATOM 1069 C CA . PHE A 1 153 ? 2.977 3.114 6.797 1.00 85.75 153 PHE A CA 1
ATOM 1070 C C . PHE A 1 153 ? 4.053 4.182 7.002 1.00 85.75 153 PHE A C 1
ATOM 1072 O O . PHE A 1 153 ? 5.215 3.876 7.289 1.00 85.75 153 PHE A O 1
ATOM 1079 N N . THR A 1 154 ? 3.668 5.447 6.874 1.00 84.69 154 THR A N 1
ATOM 1080 C CA . THR A 1 154 ? 4.497 6.584 7.285 1.00 84.69 154 THR A CA 1
ATOM 1081 C C . THR A 1 154 ? 4.057 7.078 8.662 1.00 84.69 154 THR A C 1
ATOM 1083 O O . THR A 1 154 ? 3.254 6.441 9.348 1.00 84.69 154 THR A O 1
ATOM 1086 N N . ASP A 1 155 ? 4.604 8.208 9.106 1.00 84.81 155 ASP A N 1
ATOM 1087 C CA . ASP A 1 155 ? 4.127 8.852 10.327 1.00 84.81 155 ASP A CA 1
ATOM 1088 C C . ASP A 1 155 ? 2.627 9.170 10.225 1.00 84.81 155 ASP A C 1
ATOM 1090 O O . ASP A 1 155 ? 2.122 9.470 9.141 1.00 84.81 155 ASP A O 1
ATOM 1094 N N . GLY A 1 156 ? 1.934 9.077 11.363 1.00 85.50 156 GLY A N 1
ATOM 1095 C CA . GLY A 1 156 ? 0.498 9.347 11.465 1.00 85.50 156 GLY A CA 1
ATOM 1096 C C . GLY A 1 156 ? -0.405 8.112 11.471 1.00 85.50 156 GLY A C 1
ATOM 1097 O O . GLY A 1 156 ? -1.616 8.274 11.527 1.00 85.50 156 GLY A O 1
ATOM 1098 N N . ALA A 1 157 ? 0.149 6.894 11.435 1.00 87.25 157 ALA A N 1
ATOM 1099 C CA . ALA A 1 157 ? -0.614 5.658 11.624 1.00 87.25 157 ALA A CA 1
ATOM 1100 C C . ALA A 1 157 ? -0.296 4.994 12.975 1.00 87.25 157 ALA A C 1
ATOM 1102 O O . ALA A 1 157 ? 0.873 4.732 13.268 1.00 87.25 157 ALA A O 1
ATOM 1103 N N . SER A 1 158 ? -1.311 4.685 13.783 1.00 86.25 158 SER A N 1
ATOM 1104 C CA . SER A 1 158 ? -1.165 3.966 15.059 1.00 86.25 158 SER A CA 1
ATOM 1105 C C . SER A 1 158 ? -2.449 3.242 15.463 1.00 86.25 158 SER A C 1
ATOM 1107 O O . SER A 1 158 ? -3.550 3.560 15.018 1.00 86.25 158 SER A O 1
ATOM 1109 N N . ILE A 1 159 ? -2.311 2.230 16.322 1.00 83.56 159 ILE A N 1
ATOM 1110 C CA . ILE A 1 159 ? -3.472 1.591 16.949 1.00 83.56 159 ILE A CA 1
ATOM 1111 C C . ILE A 1 159 ? -3.806 2.352 18.219 1.00 83.56 159 ILE A C 1
ATOM 1113 O O . ILE A 1 159 ? -2.979 2.412 19.130 1.00 83.56 159 ILE A O 1
ATOM 1117 N N . GLU A 1 160 ? -5.038 2.824 18.318 1.00 79.25 160 GLU A N 1
ATOM 1118 C CA . GLU A 1 160 ? -5.541 3.577 19.456 1.00 79.25 160 GLU A CA 1
ATOM 1119 C C . GLU A 1 160 ? -6.763 2.900 20.081 1.00 79.25 160 GLU A C 1
ATOM 1121 O O . GLU A 1 160 ? -7.422 2.051 19.484 1.00 79.25 160 GLU A O 1
ATOM 1126 N N . THR A 1 161 ? -7.082 3.253 21.325 1.00 74.31 161 THR A N 1
ATOM 1127 C CA . THR A 1 161 ? -8.311 2.794 22.010 1.00 74.31 161 THR A CA 1
ATOM 1128 C C . THR A 1 161 ? -9.408 3.853 22.055 1.00 74.31 161 THR A C 1
ATOM 1130 O O . THR A 1 161 ? -10.499 3.578 22.544 1.00 74.31 161 THR A O 1
ATOM 1133 N N . GLY A 1 162 ? -9.105 5.069 21.598 1.00 67.69 162 GLY A N 1
ATOM 1134 C CA . GLY A 1 162 ? -10.050 6.174 21.460 1.00 67.69 162 GLY A CA 1
ATOM 1135 C C . GLY A 1 162 ? -10.197 6.566 19.991 1.00 67.69 162 GLY A C 1
ATOM 1136 O O . GLY A 1 162 ? -9.382 6.173 19.164 1.00 67.69 162 GLY A O 1
ATOM 1137 N N . LEU A 1 163 ? -11.230 7.351 19.672 1.00 61.41 163 LEU A N 1
ATOM 1138 C CA . LEU A 1 163 ? -11.534 7.776 18.297 1.00 61.41 163 LEU A CA 1
ATOM 1139 C C . LEU A 1 163 ? -10.389 8.539 17.608 1.00 61.41 163 LEU A C 1
ATOM 1141 O O . LEU A 1 163 ? -10.268 8.442 16.394 1.00 61.41 163 LEU A O 1
ATOM 1145 N N . THR A 1 164 ? -9.587 9.301 18.363 1.00 61.28 164 THR A N 1
ATOM 1146 C CA . THR A 1 164 ? -8.405 10.028 17.861 1.00 61.28 164 THR A CA 1
ATOM 1147 C C . THR A 1 164 ? -7.399 10.260 18.988 1.00 61.28 164 THR A C 1
ATOM 1149 O O . THR A 1 164 ? -7.811 10.524 20.12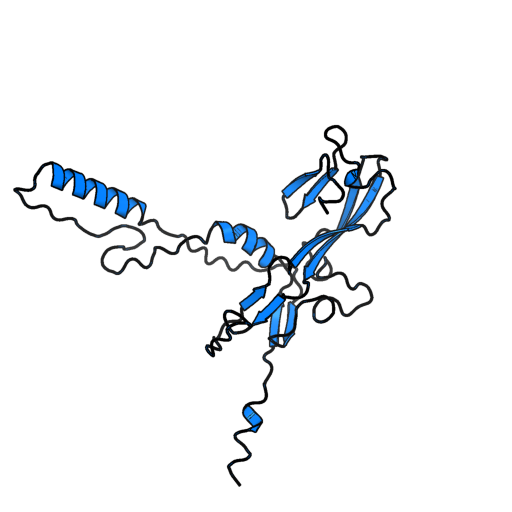3 1.00 61.28 164 THR A O 1
ATOM 1152 N N . SER A 1 165 ? -6.104 10.274 18.682 1.00 64.62 165 SER A N 1
ATOM 1153 C CA . SER A 1 165 ? -5.026 10.684 19.595 1.00 64.62 165 SER A CA 1
ATOM 1154 C C . SER A 1 165 ? -5.072 12.180 19.933 1.00 64.62 165 SER A C 1
ATOM 1156 O O . SER A 1 165 ? -4.635 12.590 21.011 1.00 64.62 165 SER A O 1
ATOM 1158 N N . ALA A 1 166 ? -5.649 13.000 19.046 1.00 64.12 166 ALA A N 1
ATOM 1159 C CA . ALA A 1 166 ? -5.793 14.448 19.220 1.00 64.12 166 ALA A CA 1
ATOM 1160 C C . ALA A 1 166 ? -6.890 14.843 20.224 1.00 64.12 166 ALA A C 1
ATOM 1162 O O . ALA A 1 166 ? -6.760 15.841 20.933 1.00 64.12 166 ALA A O 1
ATOM 1163 N N . ASN A 1 167 ? -7.965 14.058 20.302 1.00 60.88 167 ASN A N 1
ATOM 1164 C CA . ASN A 1 167 ? -9.006 14.184 21.317 1.00 60.88 167 ASN A CA 1
ATOM 1165 C C . ASN A 1 167 ? -9.184 12.822 21.980 1.00 60.88 167 ASN A C 1
ATOM 1167 O O . ASN A 1 167 ? -10.133 12.108 21.637 1.00 60.88 167 ASN A O 1
ATOM 1171 N N . PRO A 1 168 ? -8.282 12.446 22.907 1.00 57.66 168 PRO A N 1
ATOM 1172 C CA . PRO A 1 168 ? -8.426 11.219 23.659 1.00 57.66 168 PRO A CA 1
ATOM 1173 C C . PRO A 1 168 ? -9.650 11.398 24.553 1.00 57.66 168 PRO A C 1
ATOM 1175 O O . PRO A 1 168 ? -9.573 11.904 25.672 1.00 57.66 168 PRO A O 1
ATOM 1178 N N . SER A 1 169 ? -10.819 11.043 24.026 1.00 54.19 169 SER A N 1
ATOM 1179 C CA . SER A 1 169 ? -11.967 10.752 24.860 1.00 54.19 169 SER A CA 1
ATOM 1180 C C . SER A 1 169 ? -11.476 9.720 25.870 1.00 54.19 169 SER A C 1
ATOM 1182 O O . SER A 1 169 ? -10.940 8.687 25.474 1.00 54.19 169 SER A O 1
ATOM 1184 N N . GLU A 1 170 ? -11.644 9.980 27.167 1.00 51.97 170 GLU A N 1
ATOM 1185 C CA . GLU A 1 170 ? -11.375 8.978 28.213 1.00 51.97 170 GLU A CA 1
ATOM 1186 C C . GLU A 1 170 ? -12.332 7.770 28.129 1.00 51.97 170 GLU A C 1
ATOM 1188 O O . GLU A 1 170 ? -12.365 6.920 29.018 1.00 51.97 170 GLU A O 1
ATOM 1193 N N . ASP A 1 171 ? -13.102 7.667 27.046 1.00 53.69 171 ASP A N 1
ATOM 1194 C CA . ASP A 1 171 ? -13.726 6.440 26.596 1.00 53.69 171 ASP A CA 1
ATOM 1195 C C . ASP A 1 171 ? -12.652 5.490 26.049 1.00 53.69 171 ASP A C 1
ATOM 1197 O O . ASP A 1 171 ? -12.461 5.316 24.845 1.00 53.69 171 ASP A O 1
ATOM 1201 N N . PHE A 1 172 ? -11.901 4.893 26.979 1.00 56.53 172 PHE A N 1
ATOM 1202 C CA . PHE A 1 172 ? -11.108 3.695 26.735 1.00 56.53 172 PHE A CA 1
ATOM 1203 C C . PHE A 1 172 ? -12.077 2.548 26.436 1.00 56.53 172 PHE A C 1
ATOM 1205 O O . PHE A 1 172 ? -12.322 1.688 27.290 1.00 56.53 172 PHE A O 1
ATOM 1212 N N . GLY A 1 173 ? -12.666 2.571 25.242 1.00 55.59 173 GLY A N 1
ATOM 1213 C CA . GLY A 1 173 ? -13.612 1.565 24.801 1.00 55.59 173 GLY A CA 1
ATOM 1214 C C . GLY A 1 173 ? -13.007 0.159 24.868 1.00 55.59 173 GLY A C 1
ATOM 1215 O O . GLY A 1 173 ? -11.797 -0.046 25.004 1.00 55.59 173 GLY A O 1
ATOM 1216 N N . THR A 1 174 ? -13.855 -0.859 24.743 1.00 59.22 174 THR A N 1
ATOM 1217 C CA . THR A 1 174 ? -13.412 -2.258 24.582 1.00 59.22 174 THR A CA 1
ATOM 1218 C C . THR A 1 174 ? -12.854 -2.548 23.186 1.00 59.22 174 THR A C 1
ATOM 1220 O O . THR A 1 174 ? -12.517 -3.691 22.892 1.00 59.22 174 THR A O 1
ATOM 1223 N N . MET A 1 175 ? -12.802 -1.537 22.319 1.00 61.94 175 MET A N 1
ATOM 1224 C CA . MET A 1 175 ? -12.423 -1.634 20.917 1.00 61.94 175 MET A CA 1
ATOM 1225 C C . MET A 1 175 ? -11.092 -0.926 20.672 1.00 61.94 175 MET A C 1
ATOM 1227 O O . MET A 1 175 ? -10.728 0.016 21.376 1.00 61.94 175 MET A O 1
ATOM 1231 N N . THR A 1 176 ? -10.366 -1.404 19.671 1.00 72.31 176 THR A N 1
ATOM 1232 C CA . THR A 1 176 ? -9.179 -0.747 19.124 1.00 72.31 176 THR A CA 1
ATOM 1233 C C . THR A 1 176 ? -9.520 -0.189 17.754 1.00 72.31 176 THR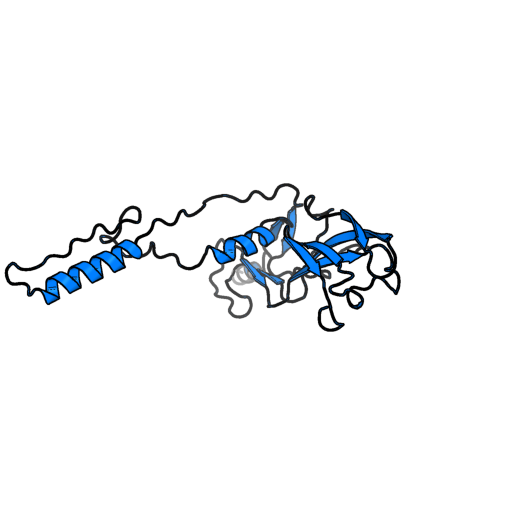 A C 1
ATOM 1235 O O . THR A 1 176 ? -10.197 -0.859 16.974 1.00 72.31 176 THR A O 1
ATOM 1238 N N . PHE A 1 177 ? -9.023 1.000 17.453 1.00 74.75 177 PHE A N 1
ATOM 1239 C CA . PHE A 1 177 ? -9.167 1.667 16.170 1.00 74.75 177 PHE A CA 1
ATOM 1240 C C . PHE A 1 177 ? -7.787 1.831 15.542 1.00 74.75 177 PHE A C 1
ATOM 1242 O O . PHE A 1 177 ? -6.800 2.029 16.249 1.00 74.75 177 PHE A O 1
ATOM 1249 N N . LEU A 1 178 ? -7.721 1.737 14.219 1.00 81.50 178 LEU A N 1
ATOM 1250 C CA . LEU A 1 178 ? -6.551 2.165 13.468 1.00 81.50 178 LEU A CA 1
ATOM 1251 C C . LEU A 1 178 ? -6.735 3.654 13.153 1.00 81.50 178 LEU A C 1
ATOM 1253 O O . LEU A 1 178 ? -7.603 4.005 12.355 1.00 81.50 178 LEU A O 1
ATOM 1257 N N . GLU A 1 179 ? -5.970 4.517 13.817 1.00 82.19 179 GLU A N 1
ATOM 1258 C CA . GLU A 1 179 ? -5.899 5.940 13.485 1.00 82.19 179 GLU A CA 1
ATOM 1259 C C . GLU A 1 179 ? -4.881 6.130 12.364 1.00 82.19 179 GLU A C 1
ATOM 1261 O O . GLU A 1 179 ? -3.811 5.518 12.376 1.00 82.19 179 GLU A O 1
ATOM 1266 N N . MET A 1 180 ? -5.243 6.946 11.375 1.00 84.69 180 MET A N 1
ATOM 1267 C CA . MET A 1 180 ? -4.425 7.219 10.201 1.00 84.69 180 MET A CA 1
ATOM 1268 C C . MET A 1 180 ? -4.595 8.671 9.777 1.00 84.69 180 MET A C 1
ATOM 1270 O O . MET A 1 180 ? -5.703 9.109 9.457 1.00 84.69 180 MET A O 1
ATOM 1274 N N . ASP A 1 181 ? -3.488 9.399 9.708 1.00 88.06 181 ASP A N 1
ATOM 1275 C CA . ASP A 1 181 ? -3.441 10.691 9.041 1.00 88.06 181 ASP A CA 1
ATOM 1276 C C . ASP A 1 181 ? -3.611 10.525 7.528 1.00 88.06 181 ASP A C 1
ATOM 1278 O O . ASP A 1 181 ? -3.368 9.463 6.938 1.00 88.06 181 ASP A O 1
ATOM 1282 N N . LYS A 1 182 ? -3.997 11.617 6.869 1.00 85.25 182 LYS A N 1
ATOM 1283 C CA . LYS A 1 182 ? -4.005 11.674 5.411 1.00 85.25 182 LYS A CA 1
ATOM 1284 C C . LYS A 1 182 ? -2.606 11.334 4.875 1.00 85.25 182 LYS A C 1
ATOM 1286 O O . LYS A 1 182 ? -1.612 11.875 5.346 1.00 85.25 182 LYS A O 1
ATOM 1291 N N . ASP A 1 183 ? -2.564 10.471 3.862 1.00 83.44 183 ASP A N 1
ATOM 1292 C CA . ASP A 1 183 ? -1.345 10.023 3.177 1.00 83.44 183 ASP A CA 1
ATOM 1293 C C . ASP A 1 183 ? -0.367 9.221 4.080 1.00 83.44 183 ASP A C 1
ATOM 1295 O O . ASP A 1 183 ? 0.785 9.013 3.700 1.00 83.44 183 ASP A O 1
ATOM 1299 N N . SER A 1 184 ? -0.831 8.725 5.244 1.00 85.38 184 SER A N 1
ATOM 1300 C CA . SER A 1 184 ? -0.035 7.919 6.196 1.00 85.38 184 SER A CA 1
ATOM 1301 C C . SER A 1 184 ? 0.126 6.438 5.827 1.00 85.38 184 SER A C 1
ATOM 1303 O O . SER A 1 184 ? 0.850 5.701 6.496 1.00 85.38 184 SER A O 1
ATOM 1305 N N . MET A 1 185 ? -0.527 5.997 4.751 1.00 86.00 185 MET A N 1
ATOM 1306 C CA . MET A 1 185 ? -0.356 4.680 4.144 1.00 86.00 185 MET A CA 1
ATOM 1307 C C . MET A 1 185 ? -0.182 4.833 2.642 1.00 86.00 185 MET A C 1
ATOM 1309 O O . MET A 1 185 ? -0.869 5.631 2.002 1.00 86.00 185 MET A O 1
ATOM 1313 N N . LYS A 1 186 ? 0.707 4.016 2.083 1.00 85.38 186 LYS A N 1
ATOM 1314 C CA . LYS A 1 186 ? 0.941 3.899 0.649 1.00 85.38 186 LYS A CA 1
ATOM 1315 C C . LYS A 1 186 ? 0.913 2.436 0.241 1.00 85.38 186 LYS A C 1
ATOM 1317 O O . LYS A 1 186 ? 1.399 1.587 0.978 1.00 85.38 186 LYS A O 1
ATOM 1322 N N . TYR A 1 187 ? 0.364 2.182 -0.936 1.00 85.62 187 TYR A N 1
ATOM 1323 C CA . TYR A 1 187 ? 0.467 0.914 -1.644 1.00 85.62 187 TYR A CA 1
ATOM 1324 C C . TYR A 1 187 ? 1.314 1.165 -2.885 1.00 85.62 187 TYR A C 1
ATOM 1326 O O . TYR A 1 187 ? 1.032 2.120 -3.614 1.00 85.62 187 TYR A O 1
ATOM 1334 N N . GLN A 1 188 ? 2.356 0.374 -3.106 1.00 85.44 188 GLN A N 1
ATOM 1335 C CA . GLN A 1 188 ? 3.310 0.635 -4.180 1.00 85.44 188 GLN A CA 1
ATOM 1336 C C . GLN A 1 188 ? 3.889 -0.657 -4.754 1.00 85.44 188 GLN A C 1
ATOM 1338 O O . GLN A 1 188 ? 4.090 -1.619 -4.019 1.00 85.44 188 GLN A O 1
ATOM 1343 N N . TYR A 1 189 ? 4.214 -0.621 -6.047 1.00 86.94 189 TYR A N 1
ATOM 1344 C CA . TYR A 1 189 ? 5.184 -1.534 -6.641 1.00 86.94 189 TYR A CA 1
ATOM 1345 C C . TYR A 1 189 ? 6.595 -1.042 -6.338 1.00 86.94 189 TYR A C 1
ATOM 1347 O O . TYR A 1 189 ? 6.900 0.145 -6.502 1.00 86.94 189 TYR A O 1
ATOM 1355 N N . VAL A 1 190 ? 7.457 -1.959 -5.935 1.00 88.06 190 VAL A N 1
ATOM 1356 C CA . VAL A 1 190 ? 8.888 -1.743 -5.776 1.00 88.06 190 VAL A CA 1
ATOM 1357 C C . VAL A 1 190 ? 9.584 -2.563 -6.847 1.00 88.06 190 VAL A C 1
ATOM 1359 O O . VAL A 1 190 ? 9.344 -3.755 -6.970 1.00 88.06 190 VAL A O 1
ATOM 1362 N N . PHE A 1 191 ? 10.417 -1.900 -7.645 1.00 89.44 191 PHE A N 1
ATOM 1363 C CA . PHE A 1 191 ? 11.258 -2.571 -8.627 1.00 89.44 191 PHE A CA 1
ATOM 1364 C C . PHE A 1 191 ? 12.539 -3.041 -7.944 1.00 89.44 191 PHE A C 1
ATOM 1366 O O . PHE A 1 191 ? 13.326 -2.208 -7.480 1.00 89.44 191 PHE A O 1
ATOM 1373 N N . ASP A 1 192 ? 12.743 -4.352 -7.904 1.00 89.94 192 ASP A N 1
ATOM 1374 C CA . ASP A 1 192 ? 13.973 -4.967 -7.399 1.00 89.94 192 ASP A CA 1
ATOM 1375 C C . ASP A 1 192 ? 15.104 -4.849 -8.422 1.00 89.94 192 ASP A C 1
ATOM 1377 O O . ASP A 1 192 ? 16.281 -4.686 -8.077 1.00 89.94 192 ASP A O 1
ATOM 1381 N N . ASP A 1 193 ? 14.725 -4.808 -9.698 1.00 90.69 193 ASP A N 1
ATOM 1382 C CA . ASP A 1 193 ? 15.613 -4.495 -10.799 1.00 90.69 193 ASP A CA 1
ATOM 1383 C C . ASP A 1 193 ? 15.739 -2.989 -11.056 1.00 90.69 193 ASP A C 1
ATOM 1385 O O . ASP A 1 193 ? 14.779 -2.215 -11.051 1.00 90.69 193 ASP A O 1
ATOM 1389 N N . LEU A 1 194 ? 16.954 -2.557 -11.404 1.00 90.50 194 LEU A N 1
ATOM 1390 C CA . LEU A 1 194 ? 17.152 -1.208 -11.924 1.00 90.50 194 LEU A CA 1
ATOM 1391 C C . LEU A 1 194 ? 16.448 -1.061 -13.277 1.00 90.50 194 LEU A C 1
ATOM 1393 O O . LEU A 1 194 ? 16.830 -1.701 -14.261 1.00 90.50 194 LEU A O 1
ATOM 1397 N N . LEU A 1 195 ? 15.482 -0.143 -13.326 1.00 90.06 195 LEU A N 1
ATOM 1398 C CA . LEU A 1 195 ? 14.819 0.266 -14.559 1.00 90.06 195 LEU A CA 1
ATOM 1399 C C . LEU A 1 195 ? 15.825 0.794 -15.586 1.00 90.06 195 LEU A C 1
ATOM 1401 O O . LEU A 1 195 ? 16.652 1.668 -15.284 1.00 90.06 195 LEU A O 1
ATOM 1405 N N . ASP A 1 196 ? 15.697 0.325 -16.829 1.00 91.69 196 ASP A N 1
ATOM 1406 C CA . ASP A 1 196 ? 16.410 0.929 -17.949 1.00 91.69 196 ASP A CA 1
ATOM 1407 C C . ASP A 1 196 ? 15.967 2.398 -18.082 1.00 91.69 196 ASP A C 1
ATOM 1409 O O . ASP A 1 196 ? 14.810 2.746 -17.834 1.00 91.69 196 ASP A O 1
ATOM 1413 N N . ARG A 1 197 ? 16.888 3.285 -18.483 1.00 87.56 197 ARG A N 1
ATOM 1414 C CA . ARG A 1 197 ? 16.646 4.744 -18.567 1.00 87.56 197 ARG A CA 1
ATOM 1415 C C . ARG A 1 197 ? 15.437 5.106 -19.445 1.00 87.56 197 ARG A C 1
ATOM 1417 O O . ARG A 1 197 ? 14.859 6.179 -19.301 1.00 87.56 197 ARG A O 1
ATOM 1424 N N . ASP A 1 198 ? 15.092 4.214 -20.355 1.00 89.62 198 ASP A N 1
ATOM 1425 C CA . ASP A 1 198 ? 14.117 4.397 -21.414 1.00 89.62 198 ASP A CA 1
ATOM 1426 C C . ASP A 1 198 ? 12.735 3.854 -20.992 1.00 89.62 198 ASP A C 1
ATOM 1428 O O . ASP A 1 198 ? 11.738 4.141 -21.648 1.00 89.62 198 ASP A O 1
ATOM 1432 N N . ASN A 1 199 ? 12.680 3.116 -19.875 1.00 90.75 199 ASN A N 1
ATOM 1433 C CA . ASN A 1 199 ? 11.508 2.423 -19.335 1.00 90.75 199 ASN A CA 1
ATOM 1434 C C . ASN A 1 199 ? 10.954 3.073 -18.059 1.00 90.75 199 ASN A C 1
ATOM 1436 O O . ASN A 1 199 ? 10.248 2.445 -17.275 1.00 90.75 199 ASN A O 1
ATOM 1440 N N . TRP A 1 200 ? 11.270 4.344 -17.814 1.00 89.62 200 TRP A N 1
ATOM 1441 C CA . TRP A 1 200 ? 10.646 5.068 -16.711 1.00 89.62 200 TRP A CA 1
ATOM 1442 C C . TRP A 1 200 ? 9.181 5.364 -17.023 1.00 89.62 200 TRP A C 1
ATOM 1444 O O . TRP A 1 200 ? 8.816 5.630 -18.166 1.00 89.62 200 TRP A O 1
ATOM 1454 N N . ILE A 1 201 ? 8.352 5.429 -15.981 1.00 86.12 201 ILE A N 1
ATOM 1455 C CA . ILE A 1 201 ? 6.930 5.788 -16.090 1.00 86.12 201 ILE A CA 1
ATOM 1456 C C . ILE A 1 201 ? 6.729 7.109 -16.857 1.00 86.12 201 ILE A C 1
ATOM 1458 O O . ILE A 1 201 ? 5.800 7.235 -17.651 1.00 86.12 201 ILE A O 1
ATOM 1462 N N . SER A 1 202 ? 7.646 8.071 -16.703 1.00 87.75 202 SER A N 1
ATOM 1463 C CA . SER A 1 202 ? 7.620 9.353 -17.423 1.00 87.75 202 SER A CA 1
ATOM 1464 C C . SER A 1 202 ? 7.769 9.252 -18.944 1.00 87.75 202 SER A C 1
ATOM 1466 O O . SER A 1 202 ? 7.554 10.236 -19.650 1.00 87.75 202 SER A O 1
ATOM 1468 N N . ASN A 1 203 ? 8.197 8.098 -19.450 1.00 89.31 203 ASN A N 1
ATOM 1469 C CA . ASN A 1 203 ? 8.372 7.842 -20.872 1.00 89.31 203 ASN A CA 1
ATOM 1470 C C . ASN A 1 203 ? 7.100 7.271 -21.508 1.00 89.31 203 ASN A C 1
ATOM 1472 O O . ASN A 1 203 ? 7.006 7.254 -22.735 1.00 89.31 203 ASN A O 1
ATOM 1476 N N . ALA A 1 204 ? 6.127 6.831 -20.701 1.00 89.81 204 ALA A N 1
ATOM 1477 C CA . ALA A 1 204 ? 4.892 6.250 -21.198 1.00 89.81 204 ALA A CA 1
ATOM 1478 C C . ALA A 1 204 ? 4.089 7.281 -22.004 1.00 89.81 204 ALA A C 1
ATOM 1480 O O . ALA A 1 204 ? 3.922 8.437 -21.608 1.00 89.81 204 ALA A O 1
ATOM 1481 N N . THR A 1 205 ? 3.537 6.862 -23.137 1.00 88.94 205 THR A N 1
ATOM 1482 C CA . THR A 1 205 ? 2.701 7.688 -24.017 1.00 88.94 205 THR A CA 1
ATOM 1483 C C . THR A 1 205 ? 1.431 6.934 -24.390 1.00 88.94 205 THR A C 1
ATOM 1485 O O . THR A 1 205 ? 1.327 5.739 -24.159 1.00 88.94 205 THR A O 1
ATOM 1488 N N . SER A 1 206 ? 0.475 7.593 -25.045 1.00 88.00 206 SER A N 1
ATOM 1489 C CA . SER A 1 206 ? -0.706 6.905 -25.587 1.00 88.00 206 SER A CA 1
ATOM 1490 C C . SER A 1 206 ? -0.393 5.905 -26.714 1.00 88.00 206 SER A C 1
ATOM 1492 O O . SER A 1 206 ? -1.300 5.236 -27.190 1.00 88.00 206 SER A O 1
ATOM 1494 N N . ALA A 1 207 ? 0.844 5.873 -27.226 1.00 86.69 207 ALA A N 1
ATOM 1495 C CA . ALA A 1 207 ? 1.291 4.912 -28.238 1.00 86.69 207 ALA A CA 1
ATOM 1496 C C . ALA A 1 207 ? 2.192 3.805 -27.658 1.00 86.69 207 ALA A C 1
ATOM 1498 O O . ALA A 1 207 ? 2.415 2.803 -28.330 1.00 86.69 207 ALA A O 1
ATOM 1499 N N . SER A 1 208 ? 2.697 4.009 -26.440 1.00 88.38 208 SER A N 1
ATOM 1500 C CA . SER A 1 208 ? 3.592 3.110 -25.705 1.00 88.38 208 SER A CA 1
ATOM 1501 C C . SER A 1 208 ? 3.253 3.257 -24.224 1.00 88.38 208 SER A C 1
ATOM 1503 O O . SER A 1 208 ? 3.871 4.063 -23.521 1.00 88.38 208 SER A O 1
ATOM 1505 N N . SER A 1 209 ? 2.173 2.600 -23.806 1.00 91.25 209 SER A N 1
ATOM 1506 C CA . SER A 1 209 ? 1.655 2.618 -22.439 1.00 91.25 209 SER A CA 1
ATOM 1507 C C . SER A 1 209 ? 2.390 1.607 -21.560 1.00 91.25 209 SER A C 1
ATOM 1509 O O . SER A 1 209 ? 3.100 0.731 -22.050 1.00 91.25 209 SER A O 1
ATOM 1511 N N . ILE A 1 210 ? 2.223 1.748 -20.248 1.00 90.56 210 ILE A N 1
ATOM 1512 C CA . ILE A 1 210 ? 2.596 0.715 -19.280 1.00 90.56 210 ILE A CA 1
ATOM 1513 C C . ILE A 1 210 ? 1.310 0.129 -18.718 1.00 90.56 210 ILE A C 1
ATOM 1515 O O . ILE A 1 210 ? 0.526 0.869 -18.122 1.00 90.56 210 ILE A O 1
ATOM 1519 N N . ASP A 1 211 ? 1.131 -1.177 -18.872 1.00 90.19 211 ASP A N 1
ATOM 1520 C CA . ASP A 1 211 ? 0.000 -1.906 -18.309 1.00 90.19 211 ASP A CA 1
ATOM 1521 C C . ASP A 1 211 ? 0.440 -2.617 -17.026 1.00 90.19 211 ASP A C 1
ATOM 1523 O O . ASP A 1 211 ? 1.356 -3.439 -17.044 1.00 90.19 211 ASP A O 1
ATOM 1527 N N . ILE A 1 212 ? -0.200 -2.295 -15.901 1.00 87.81 212 ILE A N 1
ATOM 1528 C CA . ILE A 1 212 ? 0.045 -2.948 -14.608 1.00 87.81 212 ILE A CA 1
ATOM 1529 C C . ILE A 1 212 ? -1.274 -3.243 -13.906 1.00 87.81 212 ILE A C 1
ATOM 1531 O O . ILE A 1 212 ? -2.223 -2.471 -14.005 1.00 87.81 212 ILE A O 1
ATOM 1535 N N . THR A 1 213 ? -1.329 -4.317 -13.127 1.00 83.81 213 THR A N 1
ATOM 1536 C CA . THR A 1 213 ? -2.461 -4.572 -12.231 1.00 83.81 213 THR A CA 1
ATOM 1537 C C . THR A 1 213 ? -2.103 -4.058 -10.842 1.00 83.81 213 THR A C 1
ATOM 1539 O O . THR A 1 213 ? -1.143 -4.529 -10.249 1.00 83.81 213 THR A O 1
ATOM 1542 N N . LEU A 1 214 ? -2.856 -3.100 -10.303 1.00 77.12 214 LEU A N 1
ATOM 1543 C CA . LEU A 1 214 ? -2.649 -2.554 -8.959 1.00 77.12 214 LEU A CA 1
ATOM 1544 C C . LEU A 1 214 ? -3.949 -2.670 -8.166 1.00 77.12 214 LEU A C 1
ATOM 1546 O O . LEU A 1 214 ? -4.992 -2.212 -8.631 1.00 77.12 214 LEU A O 1
ATOM 1550 N N . LEU A 1 215 ? -3.910 -3.269 -6.971 1.00 74.38 215 LEU A N 1
ATOM 1551 C CA . LEU A 1 215 ? -5.107 -3.468 -6.134 1.00 74.38 215 LEU A CA 1
ATOM 1552 C C . LEU A 1 215 ? -6.241 -4.234 -6.847 1.00 74.38 215 LEU A C 1
ATOM 1554 O O . LEU A 1 215 ? -7.423 -3.978 -6.616 1.00 74.38 215 LEU A O 1
ATOM 1558 N N . GLY A 1 216 ? -5.888 -5.160 -7.743 1.00 72.19 216 GLY A N 1
ATOM 1559 C CA . GLY A 1 216 ? -6.855 -5.907 -8.555 1.00 72.19 216 GLY A CA 1
ATOM 1560 C C . GLY A 1 216 ? -7.514 -5.088 -9.671 1.00 72.19 216 GLY A C 1
ATOM 1561 O O . GLY A 1 216 ? -8.491 -5.545 -10.265 1.00 72.19 216 GLY A O 1
ATOM 1562 N N . HIS A 1 217 ? -7.001 -3.891 -9.958 1.00 78.25 217 HIS A N 1
ATOM 1563 C CA . HIS A 1 217 ? -7.420 -3.064 -11.080 1.00 78.25 217 HIS A CA 1
ATOM 1564 C C . HIS A 1 217 ? -6.325 -3.011 -12.138 1.00 78.25 217 HIS A C 1
ATOM 1566 O O . HIS A 1 217 ? -5.192 -2.641 -11.839 1.00 78.25 217 HIS A O 1
ATOM 1572 N N . ASP A 1 218 ? -6.682 -3.322 -13.379 1.00 86.88 218 ASP A N 1
ATOM 1573 C CA . ASP A 1 218 ? -5.793 -3.125 -14.518 1.00 86.88 218 ASP A CA 1
ATOM 1574 C C . ASP A 1 218 ? -5.705 -1.626 -14.823 1.00 86.88 218 ASP A C 1
ATOM 1576 O O . ASP A 1 218 ? -6.714 -0.956 -15.073 1.00 86.88 218 ASP A O 1
ATOM 1580 N N . LEU A 1 219 ? -4.493 -1.090 -14.742 1.00 88.12 219 LEU A N 1
ATOM 1581 C CA . LEU A 1 219 ? -4.158 0.301 -14.983 1.00 88.12 219 LEU A CA 1
ATOM 1582 C C . LEU A 1 219 ? -3.324 0.404 -16.253 1.00 88.12 219 LEU A C 1
ATOM 1584 O O . LEU A 1 219 ? -2.293 -0.248 -16.384 1.00 88.12 219 LEU A O 1
ATOM 1588 N N . GLU A 1 220 ? -3.744 1.302 -17.135 1.00 91.25 220 GLU A N 1
ATOM 1589 C CA . GLU A 1 220 ? -2.967 1.731 -18.292 1.00 91.25 220 GLU A CA 1
ATOM 1590 C C . GLU A 1 220 ? -2.364 3.107 -17.978 1.00 91.25 220 GLU A C 1
ATOM 1592 O O . GLU A 1 220 ? -3.067 4.118 -17.867 1.00 91.25 220 GLU A O 1
ATOM 1597 N N . ILE A 1 221 ? -1.047 3.162 -17.808 1.00 89.25 221 ILE A N 1
ATOM 1598 C CA . ILE A 1 221 ? -0.326 4.404 -17.551 1.00 89.25 221 ILE A CA 1
ATOM 1599 C C . ILE A 1 221 ? 0.071 5.022 -18.889 1.00 89.25 221 ILE A C 1
ATOM 1601 O O . ILE A 1 221 ? 0.859 4.464 -19.653 1.00 89.25 221 ILE A O 1
ATOM 1605 N N . THR A 1 222 ? -0.441 6.226 -19.147 1.00 90.50 222 THR A N 1
ATOM 1606 C CA . THR A 1 222 ? -0.101 7.032 -20.323 1.00 90.50 222 THR A CA 1
ATOM 1607 C C . THR A 1 222 ? 0.280 8.447 -19.901 1.00 90.50 222 THR A C 1
ATOM 1609 O O . THR A 1 222 ? -0.348 9.037 -19.023 1.00 90.50 222 THR A O 1
ATOM 1612 N N . ALA A 1 223 ? 1.312 9.014 -20.533 1.00 85.00 223 ALA A N 1
ATOM 1613 C CA . ALA A 1 223 ? 1.726 10.410 -20.365 1.00 85.00 223 ALA A CA 1
ATOM 1614 C C . ALA A 1 223 ? 1.966 10.847 -18.904 1.00 85.00 223 ALA A C 1
ATOM 1616 O O . ALA A 1 223 ? 1.690 11.994 -18.540 1.00 85.00 223 ALA A O 1
ATOM 1617 N N . ALA A 1 224 ? 2.483 9.947 -18.065 1.00 81.50 224 ALA A N 1
ATOM 1618 C CA . ALA A 1 224 ? 2.833 10.289 -16.697 1.00 81.50 224 ALA A CA 1
ATOM 1619 C C . ALA A 1 224 ? 3.956 11.335 -16.675 1.00 81.50 224 ALA A C 1
ATOM 1621 O O . ALA A 1 224 ? 4.872 11.325 -17.498 1.00 81.50 224 ALA A O 1
ATOM 1622 N N . THR A 1 225 ? 3.893 12.263 -15.727 1.00 76.19 225 THR A N 1
ATOM 1623 C CA . THR A 1 225 ? 4.937 13.271 -15.532 1.00 76.19 225 THR A CA 1
ATOM 1624 C C . THR A 1 225 ? 5.707 12.985 -14.250 1.00 76.19 225 THR A C 1
ATOM 1626 O O . THR A 1 225 ? 5.323 12.162 -13.425 1.00 76.19 225 THR A O 1
ATOM 1629 N N . ASN A 1 226 ? 6.787 13.727 -14.027 1.00 65.62 226 ASN A N 1
ATOM 1630 C CA . ASN A 1 226 ? 7.520 13.706 -12.761 1.00 65.62 226 ASN A CA 1
ATOM 1631 C C . ASN A 1 226 ? 6.698 14.186 -11.545 1.00 65.62 226 ASN A C 1
ATOM 1633 O O . ASN A 1 226 ? 7.189 14.099 -10.427 1.00 65.62 226 ASN A O 1
ATOM 1637 N N . THR A 1 227 ? 5.487 14.715 -11.754 1.00 69.88 227 THR A N 1
ATOM 1638 C CA . THR A 1 227 ? 4.535 15.073 -10.689 1.00 69.88 227 THR A CA 1
ATOM 1639 C C . THR A 1 227 ? 3.419 14.040 -10.522 1.00 69.88 227 THR A C 1
ATOM 1641 O O . THR A 1 227 ? 2.534 14.245 -9.700 1.00 69.88 227 THR A O 1
ATOM 1644 N N . SER A 1 228 ? 3.413 12.982 -11.337 1.00 65.19 228 SER A N 1
ATOM 1645 C CA . SER A 1 228 ? 2.505 11.835 -11.212 1.00 65.19 228 SER A CA 1
ATOM 1646 C C . SER A 1 228 ? 3.019 10.783 -10.217 1.00 65.19 228 SER A C 1
ATOM 1648 O O . SER A 1 228 ? 2.356 9.765 -10.043 1.00 65.19 228 SER A O 1
ATOM 1650 N N . LEU A 1 229 ? 4.188 11.026 -9.610 1.00 52.00 229 LEU A N 1
ATOM 1651 C CA . LEU A 1 229 ? 4.896 10.172 -8.651 1.00 52.00 229 LEU A CA 1
ATOM 1652 C C . LEU A 1 229 ? 4.809 10.752 -7.234 1.00 52.00 229 LEU A C 1
ATOM 1654 O O . LEU A 1 229 ? 4.958 11.991 -7.106 1.00 52.00 229 LEU A O 1
#

Sequence (229 aa):
MQKQFVLKARETVKRVAAITAGATLLGATAMGAVAAGDLGDYPAPFVTDGELVGKIVLGSSASTHDTAGAVNIMTTLSQAAVTTVAGTGTTEVTGGVAKSFLIGTPLNNATAFGTGSASTGVDDDDVDTLFDGEINIDVGSDKNYDVHETIVFTDGASIETGLTSANPSEDFGTMTFLEMDKDSMKYQYVFDDLLDRDNWISNATSASSIDITLLGHDLEITAATNTSL

Secondary structure (DSSP, 8-state):
--SSSSSSSSS----EEEEE-SSHHHHHHHHTTT-S---TTSPTTSEETTEE-------TT--HHHHHHHHHHHHHHHHH-------------SSBPEEEEETT-B-STTTTS--SS----B-TTTBTTS-EEEEEE-SSS-EEEEEEEEEEE-TTEEEESSS-SSS--S---S--EEEE-TT-EEEEEEESSPPPTT-SGGG-BTTB-EEEEETTEEEEE-S--TT--

Foldseek 3Di:
DPPPPPVVVPPDPQDKDKDFPDDPVLVCVVCVVVPPDDPVVPDPPQADQLAGPDDDDDDPPHDPVNVVVVVVVNVVVRVSSGDDPPPPDPPDQDQADIDMDGFPFACALVTNAPPDPCSDAQWCNGGVPWDWAWDFFDLQHTDIFTKTKHKGFAPFWGKHQAPDPVDRDVCSDPDIDTTGDVPRIDIDIDTPDDDDPRRDLCSFAPVRWGWDQGSNDTDTRHNDHPVND

pLDDT: mean 70.57, std 17.66, range [33.69, 94.75]

Radius of gyration: 26.72 Å; chains: 1; bounding box: 81×34×83 Å